Protein AF-A0AAV0BD67-F1 (afdb_monomer_lite)

Organism: Phakopsora pachyrhizi (NCBI:txid170000)

Foldseek 3Di:
DVVVVVVVVVVVVVCCVPPVLVVLVVVCVVVVHDSVCSCVPVVVCVVCVVLVVVLVVCVVVVNNVVSVVVVLVVQVCCLPPPDPPCNVLSVVLSVVLVVLVVVQCVVVVNDDDPVSVVVSVVSVVVSCVVVVVVVVVVVVVVVVVVLVVVLVVVCVVCVPDDPVVSVVVSVVVVVVVVVVVPPDDDDDPPPPPPPD

Secondary structure (DSSP, 8-state):
-HHHHHHHHHHHHHHIIIIIHHHHHHHHHHHT--HHHHIIIIIHHHHHHHHHHHHHHHHHTT-HHHHHHHHHHHHHHHHHHT-SSSHHHHHHHHHHHHHHHHHHHHHTTT---HHHHHHHHHHHHHHHHHHHHHHHHHHHHHHHHHHHHHHHHHHHH-TTS-HHHHHHHHHHHHHHHHHHGGGS-SSSTTSSTT--

InterPro domains:
  IPR004837 Sodium/calcium exchanger membrane region [PF01699] (3-131)
  IPR044880 NCX, central ion-binding domain superfamily [G3DSA:1.20.1420.30] (1-136)
  IPR051359 Calcium:cation antiporter [PTHR12266] (2-144)

Structure (mmCIF, N/CA/C/O backbone):
data_AF-A0AAV0BD67-F1
#
_entry.id   AF-A0AAV0BD67-F1
#
loop_
_atom_site.group_PDB
_atom_site.id
_atom_site.type_symbol
_atom_site.label_atom_id
_atom_site.label_alt_id
_atom_site.label_comp_id
_atom_site.label_asym_id
_atom_site.label_entity_id
_atom_site.label_seq_id
_atom_site.pdbx_PDB_ins_code
_atom_site.Cartn_x
_atom_site.Cartn_y
_atom_site.Cartn_z
_atom_site.occupancy
_atom_site.B_iso_or_equiv
_atom_site.auth_seq_id
_atom_site.auth_comp_id
_atom_site.auth_asym_id
_atom_site.auth_atom_id
_atom_site.pdbx_PDB_model_num
ATOM 1 N N . MET A 1 1 ? -21.716 -1.299 -22.475 1.00 84.56 1 MET A N 1
ATOM 2 C CA . MET A 1 1 ? -20.419 -1.407 -21.769 1.00 84.56 1 MET A CA 1
ATOM 3 C C . MET A 1 1 ? -20.571 -1.330 -20.254 1.00 84.56 1 MET A C 1
ATOM 5 O O . MET A 1 1 ? -20.198 -2.286 -19.596 1.00 84.56 1 MET A O 1
ATOM 9 N N . VAL A 1 2 ? -21.194 -0.287 -19.690 1.00 93.56 2 VAL A N 1
ATOM 10 C CA . VAL A 1 2 ? -21.359 -0.159 -18.222 1.00 93.56 2 VAL A CA 1
ATOM 11 C C . VAL A 1 2 ? -22.172 -1.303 -17.595 1.00 93.56 2 VAL A C 1
ATOM 13 O O . VAL A 1 2 ? -21.744 -1.871 -16.599 1.00 93.56 2 VAL A O 1
ATOM 16 N N . VAL A 1 3 ? -23.288 -1.712 -18.212 1.00 94.69 3 VAL A N 1
ATOM 17 C CA . VAL A 1 3 ? -24.112 -2.841 -17.723 1.00 94.69 3 VAL A CA 1
ATOM 18 C C . VAL A 1 3 ? -23.317 -4.152 -17.675 1.00 94.69 3 VAL A C 1
ATOM 20 O O . VAL A 1 3 ? -23.436 -4.920 -16.728 1.00 94.69 3 VAL A O 1
ATOM 23 N N . TRP A 1 4 ? -22.459 -4.381 -18.671 1.00 95.56 4 TRP A N 1
ATOM 24 C CA . TRP A 1 4 ? -21.601 -5.564 -18.732 1.00 95.56 4 TRP A CA 1
ATOM 25 C C . TRP A 1 4 ? -20.529 -5.554 -17.635 1.00 95.56 4 TRP A C 1
ATOM 27 O O . TRP A 1 4 ? -20.304 -6.569 -16.984 1.00 95.56 4 TRP A O 1
ATOM 37 N N . LEU A 1 5 ? -19.917 -4.393 -17.376 1.00 94.50 5 LEU A N 1
ATOM 38 C CA . LEU A 1 5 ? -18.968 -4.218 -16.273 1.00 94.50 5 LEU A CA 1
ATOM 39 C C . LEU A 1 5 ? -19.627 -4.453 -14.910 1.00 94.50 5 LEU A C 1
ATOM 41 O O . LEU A 1 5 ? -19.051 -5.146 -14.078 1.00 94.50 5 LEU A O 1
ATOM 45 N N . MET A 1 6 ? -20.838 -3.928 -14.693 1.00 95.62 6 MET A N 1
ATOM 46 C CA . MET A 1 6 ? -21.589 -4.170 -13.455 1.00 95.62 6 MET A CA 1
ATOM 47 C C . MET A 1 6 ? -21.919 -5.654 -13.278 1.00 95.62 6 MET A C 1
ATOM 49 O O . MET A 1 6 ? -21.729 -6.184 -12.190 1.00 95.62 6 MET A O 1
ATOM 53 N N . PHE A 1 7 ? -22.342 -6.337 -14.347 1.00 95.75 7 PHE A N 1
ATOM 54 C CA . PHE A 1 7 ? -22.600 -7.777 -14.311 1.00 95.75 7 PHE A CA 1
ATOM 55 C C . PHE A 1 7 ? -21.346 -8.577 -13.930 1.00 95.75 7 PHE A C 1
ATOM 57 O O . PHE A 1 7 ? -21.400 -9.392 -13.010 1.00 95.75 7 PHE A O 1
ATOM 64 N N . LEU A 1 8 ? -20.208 -8.311 -14.582 1.00 95.00 8 LEU A N 1
ATOM 65 C CA . LEU A 1 8 ? -18.941 -8.980 -14.270 1.00 95.00 8 LEU A CA 1
ATOM 66 C C . LEU A 1 8 ? -18.479 -8.702 -12.838 1.00 95.00 8 LEU A C 1
ATOM 68 O O . LEU A 1 8 ? -18.046 -9.621 -12.148 1.00 95.00 8 LEU A O 1
ATOM 72 N N . PHE A 1 9 ? -18.601 -7.457 -12.376 1.00 93.88 9 PHE A N 1
ATOM 73 C CA . PHE A 1 9 ? -18.236 -7.079 -11.014 1.00 93.88 9 PHE A CA 1
ATOM 74 C C . PHE A 1 9 ? -19.130 -7.761 -9.968 1.00 93.88 9 PHE A C 1
ATOM 76 O O . PHE A 1 9 ? -18.630 -8.292 -8.980 1.00 93.88 9 PHE A O 1
ATOM 83 N N . SER A 1 10 ? -20.445 -7.825 -10.188 1.00 94.56 10 SER A N 1
ATOM 84 C CA . SER A 1 10 ? -21.345 -8.571 -9.302 1.00 94.56 10 SER A CA 1
ATOM 85 C C . SER A 1 10 ? -21.024 -10.063 -9.296 1.00 94.56 10 SER A C 1
ATOM 87 O O . SER A 1 10 ? -20.983 -10.667 -8.228 1.00 94.56 10 SER A O 1
ATOM 89 N N . PHE A 1 11 ? -20.743 -10.652 -10.459 1.00 95.75 11 PHE A N 1
ATOM 90 C CA . PHE A 1 11 ? -20.397 -12.067 -10.555 1.00 95.75 11 PHE A CA 1
ATOM 91 C C . PHE A 1 11 ? -19.087 -12.388 -9.824 1.00 95.75 11 PHE A C 1
ATOM 93 O O . PHE A 1 11 ? -19.050 -13.330 -9.034 1.00 95.75 11 PHE A O 1
ATOM 100 N N . ILE A 1 12 ? -18.039 -11.573 -10.007 1.00 93.69 12 ILE A N 1
ATOM 101 C CA . ILE A 1 12 ? -16.769 -11.743 -9.282 1.00 93.69 12 ILE A CA 1
ATOM 102 C C . ILE A 1 12 ? -16.977 -11.601 -7.771 1.00 93.69 12 ILE A C 1
ATOM 104 O O . ILE A 1 12 ? -16.400 -12.366 -7.003 1.00 93.69 12 ILE A O 1
ATOM 108 N N . GLY A 1 13 ? -17.835 -10.667 -7.345 1.00 91.94 13 GLY A N 1
ATOM 109 C CA . GLY A 1 13 ? -18.166 -10.452 -5.938 1.00 91.94 13 GLY A CA 1
ATOM 110 C C . GLY A 1 13 ? -18.883 -11.648 -5.314 1.00 91.94 13 GLY A C 1
ATOM 111 O O . GLY A 1 13 ? -18.522 -12.066 -4.216 1.00 91.94 13 GLY A O 1
ATOM 112 N N . ILE A 1 14 ? -19.844 -12.239 -6.029 1.00 94.56 14 ILE A N 1
ATOM 113 C CA . ILE A 1 14 ? -20.554 -13.450 -5.590 1.00 94.56 14 ILE A CA 1
ATOM 114 C C . ILE A 1 14 ? -19.577 -14.624 -5.487 1.00 94.56 14 ILE A C 1
ATOM 116 O O . ILE A 1 14 ? -19.501 -15.273 -4.448 1.00 94.56 14 ILE A O 1
ATOM 120 N N . VAL A 1 15 ? -18.758 -14.853 -6.518 1.00 94.12 15 VAL A N 1
ATOM 121 C CA . VAL A 1 15 ? -17.759 -15.935 -6.507 1.00 94.12 15 VAL A CA 1
ATOM 122 C C . VAL A 1 15 ? -16.742 -15.743 -5.376 1.00 94.12 15 VAL A C 1
ATOM 124 O O . VAL A 1 15 ? -16.398 -16.703 -4.685 1.00 94.12 15 VAL A O 1
ATOM 127 N N . ALA A 1 16 ? -16.279 -14.515 -5.135 1.00 90.50 16 ALA A N 1
ATOM 128 C CA . ALA A 1 16 ? -15.384 -14.217 -4.022 1.00 90.50 16 ALA A CA 1
ATOM 129 C C . ALA A 1 16 ? -16.057 -14.473 -2.660 1.00 90.50 16 ALA A C 1
ATOM 131 O O . ALA A 1 16 ? -15.464 -15.102 -1.783 1.00 90.50 16 ALA A O 1
ATOM 132 N N . SER A 1 17 ? -17.307 -14.048 -2.483 1.00 90.75 17 SER A N 1
ATOM 133 C CA . SER A 1 17 ? -18.059 -14.292 -1.248 1.00 90.75 17 SER A CA 1
ATOM 134 C C . SER A 1 17 ? -18.245 -15.785 -0.973 1.00 90.75 17 SER A C 1
ATOM 136 O O . SER A 1 17 ? -17.981 -16.238 0.140 1.00 90.75 17 SER A O 1
ATOM 138 N N . ASP A 1 18 ? -18.647 -16.554 -1.982 1.00 93.25 18 ASP A N 1
ATOM 139 C CA . ASP A 1 18 ? -19.099 -17.934 -1.785 1.00 93.25 18 ASP A CA 1
ATOM 140 C C . ASP A 1 18 ? -17.954 -18.950 -1.814 1.00 93.25 18 ASP A C 1
ATOM 142 O O . ASP A 1 18 ? -18.019 -19.981 -1.145 1.00 93.25 18 ASP A O 1
ATOM 146 N N . PHE A 1 19 ? -16.875 -18.662 -2.547 1.00 90.38 19 PHE A N 1
ATOM 147 C CA . PHE A 1 19 ? -15.739 -19.576 -2.678 1.00 90.38 19 PHE A CA 1
ATOM 148 C C . PHE A 1 19 ? -14.470 -19.046 -2.018 1.00 90.38 19 PHE A C 1
ATOM 150 O O . PHE A 1 19 ? -13.760 -19.813 -1.372 1.00 90.38 19 PHE A O 1
ATOM 157 N N . PHE A 1 20 ? -14.144 -17.759 -2.141 1.00 87.94 20 PHE A N 1
ATOM 158 C CA . PHE A 1 20 ? -12.872 -17.247 -1.622 1.00 87.94 20 PHE A CA 1
ATOM 159 C C . PHE A 1 20 ? -12.902 -17.086 -0.093 1.00 87.94 20 PHE A C 1
ATOM 161 O O . PHE A 1 20 ? -12.041 -17.634 0.600 1.00 87.94 20 PHE A O 1
ATOM 168 N N . CYS A 1 21 ? -13.926 -16.431 0.461 1.00 87.19 21 CYS A N 1
ATOM 169 C CA . CYS A 1 21 ? -14.027 -16.176 1.904 1.00 87.19 21 CYS A CA 1
ATOM 170 C C . CYS A 1 21 ? -14.085 -17.454 2.777 1.00 87.19 21 CYS A C 1
ATOM 172 O O . CYS A 1 21 ? -13.343 -17.525 3.765 1.00 87.19 21 CYS A O 1
ATOM 174 N N . PRO A 1 22 ? -14.879 -18.499 2.451 1.00 89.31 22 PRO A N 1
ATOM 175 C CA . PRO A 1 22 ? -14.919 -19.724 3.256 1.00 89.31 22 PRO A CA 1
ATOM 176 C C . PRO A 1 22 ? -13.605 -20.507 3.202 1.00 89.31 22 PRO A C 1
ATOM 178 O O . PRO A 1 22 ? -13.158 -21.045 4.217 1.00 89.31 22 PRO A O 1
ATOM 181 N N . ASN A 1 23 ? -12.939 -20.520 2.043 1.00 89.56 23 ASN A N 1
ATOM 182 C CA . ASN A 1 23 ? -11.628 -21.148 1.896 1.00 89.56 23 ASN A CA 1
ATOM 183 C C . ASN A 1 23 ? -10.562 -20.439 2.739 1.00 89.56 23 ASN A C 1
ATOM 185 O O . ASN A 1 23 ? -9.773 -21.109 3.410 1.00 89.56 23 ASN A O 1
ATOM 189 N N . LEU A 1 24 ? -10.587 -19.103 2.796 1.00 88.81 24 LEU A N 1
ATOM 190 C CA . LEU A 1 24 ? -9.728 -18.338 3.701 1.00 88.81 24 LEU A CA 1
ATOM 191 C C . LEU A 1 24 ? -10.006 -18.652 5.174 1.00 88.81 24 LEU A C 1
ATOM 193 O O . LEU A 1 24 ? -9.064 -18.840 5.944 1.00 88.81 24 LEU A O 1
ATOM 197 N N . SER A 1 25 ? -11.276 -18.770 5.576 1.00 86.69 25 SER A N 1
ATOM 198 C CA . SER A 1 25 ? -11.632 -19.150 6.951 1.00 86.69 25 SER A CA 1
ATOM 199 C C . SER A 1 25 ? -11.124 -20.550 7.311 1.00 86.69 25 SER A C 1
ATOM 201 O O . SER A 1 25 ? -10.627 -20.755 8.417 1.00 86.69 25 SER A O 1
ATOM 203 N N . ASN A 1 26 ? -11.210 -21.511 6.389 1.00 88.50 26 ASN A N 1
ATOM 204 C CA . ASN A 1 26 ? -10.700 -22.866 6.604 1.00 88.50 26 ASN A CA 1
ATOM 205 C C . ASN A 1 26 ? -9.172 -22.894 6.721 1.00 88.50 26 ASN A C 1
ATOM 207 O O . ASN A 1 26 ? -8.633 -23.588 7.586 1.00 88.50 26 ASN A O 1
ATOM 211 N N . LEU A 1 27 ? -8.470 -22.120 5.889 1.00 86.75 27 LEU A N 1
ATOM 212 C CA . LEU A 1 27 ? -7.017 -21.975 5.967 1.00 86.75 27 LEU A CA 1
ATOM 213 C C . LEU A 1 27 ? -6.592 -21.315 7.285 1.00 86.75 27 LEU A C 1
ATOM 215 O O . LEU A 1 27 ? -5.665 -21.782 7.941 1.00 86.75 27 LEU A O 1
ATOM 219 N N . SER A 1 28 ? -7.322 -20.287 7.715 1.00 87.38 28 SER A N 1
ATOM 220 C CA . SER A 1 28 ? -7.105 -19.616 8.997 1.00 87.38 28 SER A CA 1
ATOM 221 C C . SER A 1 28 ? -7.236 -20.555 10.186 1.00 87.38 28 SER A C 1
ATOM 223 O O . SER A 1 28 ? -6.385 -20.538 11.070 1.00 87.38 28 SER A O 1
ATOM 225 N N . ASN A 1 29 ? -8.265 -21.408 10.188 1.00 86.44 29 ASN A N 1
ATOM 226 C CA . ASN A 1 29 ? -8.479 -22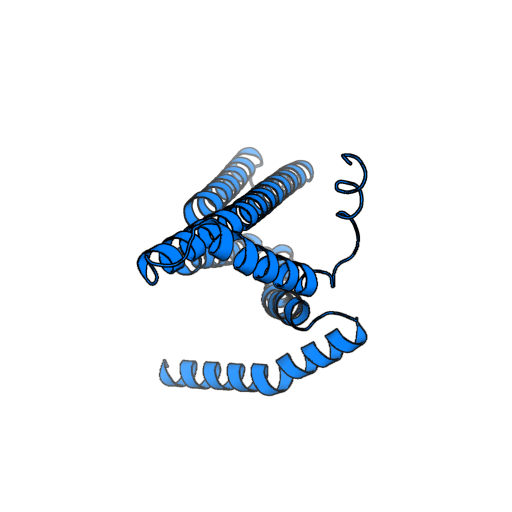.392 11.248 1.00 86.44 29 ASN A CA 1
ATOM 227 C C . ASN A 1 29 ? -7.314 -23.389 11.338 1.00 86.44 29 ASN A C 1
ATOM 229 O O . ASN A 1 29 ? -6.917 -23.766 12.436 1.00 86.44 29 ASN A O 1
ATOM 233 N N . ARG A 1 30 ? -6.726 -23.781 10.198 1.00 88.44 30 ARG A N 1
ATOM 234 C CA . ARG A 1 30 ? -5.530 -24.645 10.168 1.00 88.44 30 ARG A CA 1
ATOM 235 C C . ARG A 1 30 ? -4.271 -23.939 10.668 1.00 88.44 30 ARG A C 1
ATOM 237 O O . ARG A 1 30 ? -3.404 -24.590 11.236 1.00 88.44 30 ARG A O 1
ATOM 244 N N . LEU A 1 31 ? -4.176 -22.631 10.450 1.00 85.44 31 LEU A N 1
ATOM 245 C CA . LEU A 1 31 ? -3.054 -21.797 10.888 1.00 85.44 31 LEU A CA 1
ATOM 246 C C . LEU A 1 31 ? -3.237 -21.222 12.304 1.00 85.44 31 LEU A C 1
ATOM 248 O O . LEU A 1 31 ? -2.352 -20.524 12.788 1.00 85.44 31 LEU A O 1
ATOM 252 N N . GLY A 1 32 ? -4.366 -21.491 12.969 1.00 85.12 32 GLY A N 1
ATOM 253 C CA . GLY A 1 32 ? -4.669 -20.973 14.308 1.00 85.12 32 GLY A CA 1
ATOM 254 C C . GLY A 1 32 ? -4.942 -19.464 14.361 1.00 85.12 32 GLY A C 1
ATOM 255 O O . GLY A 1 32 ? -4.835 -18.858 15.424 1.00 85.12 32 GLY A O 1
ATOM 256 N N . LEU A 1 33 ? -5.274 -18.835 13.231 1.00 84.62 33 LEU A N 1
ATOM 257 C CA . LEU A 1 33 ? -5.519 -17.395 13.143 1.00 84.62 33 LEU A CA 1
ATOM 258 C C . LEU A 1 33 ? -6.998 -17.064 13.417 1.00 84.62 33 LEU A C 1
ATOM 260 O O . LEU A 1 33 ? -7.901 -17.759 12.946 1.00 84.62 33 LEU A O 1
ATOM 264 N N . ASN A 1 34 ? -7.249 -15.968 14.142 1.00 82.06 34 ASN A N 1
ATOM 265 C CA . ASN A 1 34 ? -8.603 -15.454 14.384 1.00 82.06 34 ASN A CA 1
ATOM 266 C C . ASN A 1 34 ? -9.210 -14.859 13.093 1.00 82.06 34 ASN A C 1
ATOM 268 O O . ASN A 1 34 ? -8.491 -14.270 12.287 1.00 82.06 34 ASN A O 1
ATOM 272 N N . LYS A 1 35 ? -10.539 -14.927 12.933 1.00 76.81 35 LYS A N 1
ATOM 273 C CA . LYS A 1 35 ? -11.293 -14.478 11.743 1.00 76.81 35 LYS A CA 1
ATOM 274 C C . LYS A 1 35 ? -10.982 -13.037 11.319 1.00 76.81 35 LYS A C 1
ATOM 276 O O . LYS A 1 35 ? -10.905 -12.746 10.128 1.00 76.81 35 LYS A O 1
ATOM 281 N N . ASN A 1 36 ? -10.759 -12.144 12.285 1.00 78.19 36 ASN A N 1
ATOM 282 C CA . ASN A 1 36 ? -10.392 -10.754 12.000 1.00 78.19 36 ASN A CA 1
ATOM 283 C C . ASN A 1 36 ? -9.018 -10.651 11.321 1.00 78.19 36 ASN A C 1
ATOM 285 O O . ASN A 1 36 ? -8.854 -9.886 10.376 1.00 78.19 36 ASN A O 1
ATOM 289 N N . LEU A 1 37 ? -8.045 -11.457 11.756 1.00 76.94 37 LEU A N 1
ATOM 290 C CA . LEU A 1 37 ? -6.719 -11.513 11.138 1.00 76.94 37 LEU A CA 1
ATOM 291 C C . LEU A 1 37 ? -6.788 -12.162 9.752 1.00 76.94 37 LEU A C 1
ATOM 293 O O . LEU A 1 37 ? -6.111 -11.708 8.837 1.00 76.94 37 LEU A O 1
ATOM 297 N N . THR A 1 38 ? -7.654 -13.162 9.562 1.00 82.75 38 THR A N 1
ATOM 298 C CA . THR A 1 38 ? -7.893 -13.788 8.253 1.00 82.75 38 THR A CA 1
ATOM 299 C C . THR A 1 38 ? -8.296 -12.764 7.203 1.00 82.75 38 THR A C 1
ATOM 301 O O . THR A 1 38 ? -7.705 -12.717 6.125 1.00 82.75 38 THR A O 1
ATOM 304 N N . GLY A 1 39 ? -9.305 -11.947 7.527 1.00 80.81 39 GLY A N 1
ATOM 305 C CA . GLY A 1 39 ? -9.829 -10.932 6.624 1.00 80.81 39 GLY A CA 1
ATOM 306 C C . GLY A 1 39 ? -8.781 -9.870 6.328 1.00 80.81 39 GLY A C 1
ATOM 307 O O . GLY A 1 39 ? -8.557 -9.545 5.175 1.00 80.81 39 GLY A O 1
ATOM 308 N N . VAL A 1 40 ? -8.073 -9.373 7.340 1.00 81.69 40 VAL A N 1
ATOM 309 C CA . VAL A 1 40 ? -7.078 -8.313 7.125 1.00 81.69 40 VAL A CA 1
ATOM 310 C C . VAL A 1 40 ? -5.860 -8.822 6.344 1.00 81.69 40 VAL A C 1
ATOM 312 O O . VAL A 1 40 ? -5.388 -8.144 5.435 1.00 81.69 40 VAL A O 1
ATOM 315 N N . THR A 1 41 ? -5.360 -10.019 6.650 1.00 86.19 41 THR A N 1
ATOM 316 C CA . THR A 1 41 ? -4.122 -10.536 6.053 1.00 86.19 41 THR A CA 1
ATOM 317 C C . THR A 1 41 ? -4.358 -11.233 4.723 1.00 86.19 41 THR A C 1
ATOM 319 O O . THR A 1 41 ? -3.719 -10.874 3.740 1.00 86.19 41 THR A O 1
ATOM 322 N N . PHE A 1 42 ? -5.253 -12.222 4.648 1.00 87.44 42 PHE A N 1
ATOM 323 C CA . PHE A 1 42 ? -5.385 -13.023 3.430 1.00 87.44 42 PHE A CA 1
ATOM 324 C C . PHE A 1 42 ? -6.195 -12.339 2.333 1.00 87.44 42 PHE A C 1
ATOM 326 O O . PHE A 1 42 ? -5.870 -12.522 1.163 1.00 87.44 42 PHE A O 1
ATOM 333 N N . LEU A 1 43 ? -7.211 -11.540 2.676 1.00 86.88 43 LEU A N 1
ATOM 334 C CA . LEU A 1 43 ? -7.915 -10.733 1.673 1.00 86.88 43 LEU A CA 1
ATOM 335 C C . LEU A 1 43 ? -6.977 -9.657 1.117 1.00 86.88 43 L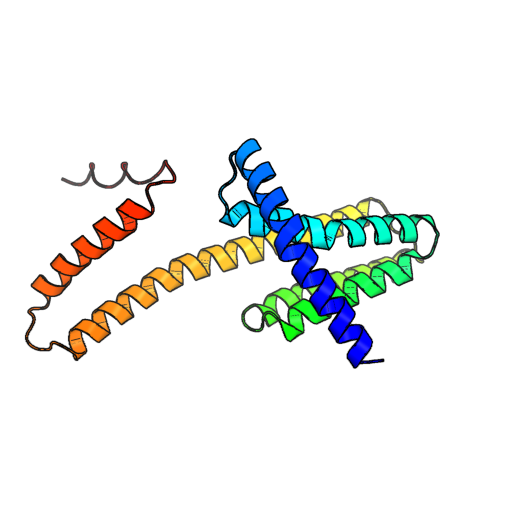EU A C 1
ATOM 337 O O . LEU A 1 43 ? -6.898 -9.478 -0.095 1.00 86.88 43 LEU A O 1
ATOM 341 N N . GLY A 1 44 ? -6.220 -8.995 2.001 1.00 86.38 44 GLY A N 1
ATOM 342 C CA . GLY A 1 44 ? -5.203 -8.019 1.610 1.00 86.38 44 GLY A CA 1
ATOM 343 C C . GLY A 1 44 ? -4.111 -8.641 0.738 1.00 86.38 44 GLY A C 1
ATOM 344 O O . GLY A 1 44 ? -3.777 -8.102 -0.314 1.00 86.38 44 GLY A O 1
ATOM 345 N N . PHE A 1 45 ? -3.608 -9.816 1.124 1.00 87.19 45 PHE A N 1
ATOM 346 C CA . PHE A 1 45 ? -2.622 -10.564 0.347 1.00 87.19 45 PHE A CA 1
ATOM 347 C C . PHE A 1 45 ? -3.177 -11.026 -1.003 1.00 87.19 45 PHE A C 1
ATOM 349 O O . PHE A 1 45 ? -2.507 -10.867 -2.015 1.00 87.19 45 PHE A O 1
ATOM 356 N N . GLY A 1 46 ? -4.402 -11.558 -1.042 1.00 87.75 46 GLY A N 1
ATOM 357 C CA . GLY A 1 46 ? -5.047 -12.000 -2.280 1.00 87.75 46 GLY A CA 1
ATOM 358 C C . GLY A 1 46 ? -5.248 -10.865 -3.282 1.00 87.75 46 GLY A C 1
ATOM 359 O O . GLY A 1 46 ? -5.104 -11.088 -4.480 1.00 87.75 46 GLY A O 1
ATOM 360 N N . ASN A 1 47 ? -5.514 -9.652 -2.791 1.00 87.38 47 ASN A N 1
ATOM 361 C CA . ASN A 1 47 ? -5.620 -8.463 -3.629 1.00 87.38 47 ASN A CA 1
ATOM 362 C C . ASN A 1 47 ? -4.246 -7.989 -4.138 1.00 87.38 47 ASN A C 1
ATOM 364 O O . ASN A 1 47 ? -4.096 -7.732 -5.323 1.00 87.38 47 ASN A O 1
ATOM 368 N N . GLY A 1 48 ? -3.231 -7.912 -3.268 1.00 86.88 48 GLY A N 1
ATOM 369 C CA . GLY A 1 48 ? -1.924 -7.339 -3.627 1.00 86.88 48 GLY A CA 1
ATOM 370 C C . GLY A 1 48 ? -0.930 -8.298 -4.296 1.00 86.88 48 GLY A C 1
ATOM 371 O O . GLY A 1 48 ? -0.005 -7.855 -4.973 1.00 86.88 48 GLY A O 1
ATOM 372 N N . ALA A 1 49 ? -1.078 -9.614 -4.120 1.00 90.25 49 ALA A N 1
ATOM 373 C CA . ALA A 1 49 ? -0.182 -10.610 -4.711 1.00 90.25 49 ALA A CA 1
ATOM 374 C C . ALA A 1 49 ? -0.099 -10.546 -6.252 1.00 90.25 49 ALA A C 1
ATOM 376 O O . ALA A 1 49 ? 1.025 -10.515 -6.766 1.00 90.25 49 ALA A O 1
ATOM 377 N N . PRO A 1 50 ? -1.216 -10.518 -7.011 1.00 89.62 50 PRO A N 1
ATOM 378 C CA . PRO A 1 50 ? -1.146 -10.408 -8.468 1.00 89.62 50 PRO A CA 1
ATOM 379 C C . PRO A 1 50 ? -0.488 -9.101 -8.928 1.00 89.62 50 PRO A C 1
ATOM 381 O O . PRO A 1 50 ? 0.292 -9.137 -9.877 1.00 89.62 50 PRO A O 1
ATOM 384 N N . ASP A 1 51 ? -0.706 -7.987 -8.226 1.00 88.62 51 ASP A N 1
ATOM 385 C CA . ASP A 1 51 ? -0.115 -6.685 -8.567 1.00 88.62 51 ASP A CA 1
ATOM 386 C C . ASP A 1 51 ? 1.412 -6.699 -8.424 1.00 88.62 51 ASP A C 1
ATOM 388 O O . ASP A 1 51 ? 2.143 -6.237 -9.306 1.00 88.62 51 ASP A O 1
ATOM 392 N N . VAL A 1 52 ? 1.922 -7.293 -7.339 1.00 88.88 52 VAL A N 1
ATOM 393 C CA . VAL A 1 52 ? 3.369 -7.438 -7.110 1.00 88.88 52 VAL A CA 1
ATOM 394 C C . VAL A 1 52 ? 3.997 -8.357 -8.156 1.00 88.88 52 VAL A C 1
ATOM 396 O O . VAL A 1 52 ? 5.064 -8.046 -8.688 1.00 88.88 52 VAL A O 1
ATOM 399 N N . LEU A 1 53 ? 3.338 -9.471 -8.488 1.00 92.00 53 LEU A N 1
ATOM 400 C CA . LEU A 1 53 ? 3.818 -10.395 -9.517 1.00 92.00 53 LEU A CA 1
ATOM 401 C C . LEU A 1 53 ? 3.816 -9.744 -10.906 1.00 92.00 53 LEU A C 1
ATOM 403 O O . LEU A 1 53 ? 4.807 -9.858 -11.627 1.00 92.00 53 LEU A O 1
ATOM 407 N N . SER A 1 54 ? 2.749 -9.025 -11.256 1.00 90.69 54 SER A N 1
ATOM 408 C CA . SER A 1 54 ? 2.645 -8.259 -12.503 1.00 90.69 54 SER A CA 1
ATOM 409 C C . SER A 1 54 ? 3.764 -7.221 -12.601 1.00 90.69 54 SER A C 1
ATOM 411 O O . SER A 1 54 ? 4.508 -7.188 -13.584 1.00 90.69 54 SER A O 1
ATOM 413 N N . THR A 1 55 ? 3.978 -6.457 -11.526 1.00 89.69 55 THR A N 1
ATOM 414 C CA . THR A 1 55 ? 5.049 -5.457 -11.434 1.00 89.69 55 THR A CA 1
ATOM 415 C C . THR A 1 55 ? 6.428 -6.095 -11.595 1.00 89.69 55 THR A C 1
ATOM 417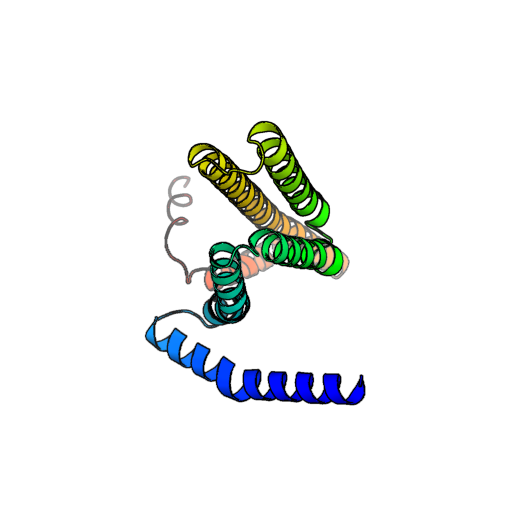 O O . THR A 1 55 ? 7.262 -5.587 -12.342 1.00 89.69 55 THR A O 1
ATOM 420 N N . PHE A 1 56 ? 6.680 -7.237 -10.950 1.00 90.25 56 PHE A N 1
ATOM 421 C CA . PHE A 1 56 ? 7.950 -7.956 -11.072 1.00 90.25 56 PHE A CA 1
ATOM 422 C C . PHE A 1 56 ? 8.215 -8.430 -12.508 1.00 90.25 56 PHE A C 1
ATOM 424 O O . PHE A 1 56 ? 9.324 -8.272 -13.028 1.00 90.25 56 PHE A O 1
ATOM 431 N N . VAL A 1 57 ? 7.193 -8.972 -13.174 1.00 92.38 57 VAL A N 1
ATOM 432 C CA . VAL A 1 57 ? 7.286 -9.387 -14.580 1.00 92.38 57 VAL A CA 1
ATOM 433 C C . VAL A 1 57 ? 7.531 -8.178 -15.488 1.00 92.38 57 VAL A C 1
ATOM 435 O O . VAL A 1 57 ? 8.423 -8.230 -16.334 1.00 92.38 57 VAL A O 1
ATOM 438 N N . ALA A 1 58 ? 6.819 -7.069 -15.287 1.00 90.50 58 ALA A N 1
ATOM 439 C CA . ALA A 1 58 ? 6.996 -5.837 -16.058 1.00 90.50 58 ALA A CA 1
ATOM 440 C C . ALA A 1 58 ? 8.403 -5.233 -15.892 1.00 90.50 58 ALA A C 1
ATOM 442 O O . ALA A 1 58 ? 9.038 -4.838 -16.873 1.00 90.50 58 ALA A O 1
ATOM 443 N N . MET A 1 59 ? 8.939 -5.242 -14.667 1.00 86.44 59 MET A N 1
ATOM 444 C CA . MET A 1 59 ? 10.313 -4.819 -14.374 1.00 86.44 59 MET A CA 1
ATOM 445 C C . MET A 1 59 ? 11.342 -5.655 -15.141 1.00 86.44 59 MET A C 1
ATOM 447 O O . MET A 1 59 ? 12.306 -5.108 -15.677 1.00 86.44 59 MET A O 1
ATOM 451 N N . ARG A 1 60 ? 11.126 -6.972 -15.255 1.00 87.75 60 ARG A N 1
ATOM 452 C CA . ARG A 1 60 ? 12.018 -7.870 -16.005 1.00 87.75 60 ARG A CA 1
ATOM 453 C C . ARG A 1 60 ? 11.880 -7.728 -17.524 1.00 87.75 60 ARG A C 1
ATOM 455 O O . ARG A 1 60 ? 12.865 -7.900 -18.235 1.00 87.75 60 ARG A O 1
ATOM 462 N N . SER A 1 61 ? 10.691 -7.392 -18.012 1.00 89.50 61 SER A N 1
ATOM 463 C CA . SER A 1 61 ? 10.394 -7.216 -19.441 1.00 89.50 61 SER A CA 1
ATOM 464 C C . SER A 1 61 ? 10.709 -5.812 -19.977 1.00 89.50 61 SER A C 1
ATOM 466 O O . SER A 1 61 ? 10.323 -5.487 -21.097 1.00 89.50 61 SER A O 1
ATOM 468 N N . GLY A 1 62 ? 11.388 -4.958 -19.202 1.00 83.50 62 GLY A N 1
ATOM 469 C CA . GLY A 1 62 ? 11.774 -3.607 -19.632 1.00 83.50 62 GLY A CA 1
ATOM 470 C C . GLY A 1 62 ? 10.633 -2.582 -19.635 1.00 83.50 62 GLY A C 1
ATOM 471 O O . GLY A 1 62 ? 10.822 -1.465 -20.106 1.00 83.50 62 GLY A O 1
ATOM 472 N N . THR A 1 63 ? 9.467 -2.924 -19.078 1.00 86.75 63 THR A N 1
ATOM 473 C CA . THR A 1 63 ? 8.292 -2.041 -18.932 1.00 86.75 63 THR A CA 1
ATOM 474 C C . THR A 1 63 ? 8.097 -1.570 -17.487 1.00 86.75 63 THR A C 1
ATOM 476 O O . THR A 1 63 ? 7.008 -1.161 -17.090 1.00 86.75 63 THR A O 1
ATOM 479 N N . GLY A 1 64 ? 9.173 -1.568 -16.693 1.00 82.94 64 GLY A N 1
ATOM 480 C CA . GLY A 1 64 ? 9.150 -1.188 -15.278 1.00 82.94 64 GLY A CA 1
ATOM 481 C C . GLY A 1 64 ? 8.581 0.207 -15.011 1.00 82.94 64 GLY A C 1
ATOM 482 O O . GLY A 1 64 ? 7.830 0.385 -14.059 1.00 82.94 64 GLY A O 1
ATOM 483 N N . SER A 1 65 ? 8.846 1.183 -15.887 1.00 82.69 65 SER A N 1
ATOM 484 C CA . SER A 1 65 ? 8.299 2.541 -15.750 1.00 82.69 65 SER A CA 1
ATOM 485 C C . SER A 1 65 ? 6.768 2.575 -15.783 1.00 82.69 65 SER A C 1
ATOM 487 O O . SER A 1 65 ? 6.162 3.375 -15.073 1.00 82.69 65 SER A O 1
ATOM 489 N N . LEU A 1 66 ? 6.137 1.698 -16.575 1.00 86.19 66 LEU A N 1
ATOM 490 C CA . LEU A 1 66 ? 4.678 1.597 -16.649 1.00 86.19 66 LEU A CA 1
ATOM 491 C C . LEU A 1 66 ? 4.107 0.993 -15.361 1.00 86.19 66 LEU A C 1
ATOM 493 O O . LEU A 1 66 ? 3.159 1.537 -14.803 1.00 86.19 66 LEU A O 1
ATOM 497 N N . ALA A 1 67 ? 4.733 -0.070 -14.852 1.00 87.12 67 ALA A N 1
ATOM 498 C CA . ALA A 1 67 ? 4.314 -0.714 -13.610 1.00 87.12 67 ALA A CA 1
ATOM 499 C C . ALA A 1 67 ? 4.480 0.202 -12.383 1.00 87.12 67 ALA A C 1
ATOM 501 O O . ALA A 1 67 ? 3.617 0.247 -11.510 1.00 87.12 67 ALA A O 1
ATOM 502 N N . ILE A 1 68 ? 5.553 1.000 -12.339 1.00 85.12 68 ILE A N 1
ATOM 503 C CA . ILE A 1 68 ? 5.737 2.026 -11.302 1.00 85.12 68 ILE A CA 1
ATOM 504 C C . ILE A 1 68 ? 4.624 3.082 -11.387 1.00 85.12 68 ILE A C 1
ATOM 506 O O . ILE A 1 68 ? 4.091 3.494 -10.358 1.00 85.12 68 ILE A O 1
ATOM 510 N N . GLY A 1 69 ? 4.244 3.502 -12.599 1.00 87.00 69 GLY A N 1
ATOM 511 C CA . GLY A 1 69 ? 3.148 4.450 -12.815 1.00 87.00 69 GLY A CA 1
ATOM 512 C C . GLY A 1 69 ? 1.794 3.928 -12.326 1.00 87.00 69 GLY A C 1
ATOM 513 O O . GLY A 1 69 ? 1.059 4.663 -11.666 1.00 87.00 69 GLY A O 1
ATOM 514 N N . GLU A 1 70 ? 1.492 2.655 -12.588 1.00 89.38 70 GLU A N 1
ATOM 515 C CA . GLU A 1 70 ? 0.289 1.979 -12.088 1.00 89.38 70 GLU A CA 1
ATOM 516 C C . GLU A 1 70 ? 0.256 1.945 -10.553 1.00 89.38 70 GLU A C 1
ATOM 518 O O . GLU A 1 70 ? -0.731 2.366 -9.946 1.00 89.38 70 GLU A O 1
ATOM 523 N N . LEU A 1 71 ? 1.365 1.544 -9.920 1.00 86.75 71 LEU A N 1
ATOM 524 C CA . LEU A 1 71 ? 1.481 1.465 -8.462 1.00 86.75 71 LEU A CA 1
ATOM 525 C C . LEU A 1 71 ? 1.300 2.838 -7.793 1.00 86.75 71 LEU A C 1
ATOM 527 O O . LEU A 1 71 ? 0.563 2.971 -6.812 1.00 86.75 71 LEU A O 1
ATOM 531 N N . ILE A 1 72 ? 1.947 3.874 -8.337 1.00 86.88 72 ILE A N 1
ATOM 532 C CA . ILE A 1 72 ? 1.829 5.255 -7.846 1.00 86.88 72 ILE A CA 1
ATOM 533 C C . ILE A 1 72 ? 0.392 5.767 -8.015 1.00 86.88 72 ILE A C 1
ATOM 535 O O . ILE A 1 72 ? -0.142 6.411 -7.105 1.00 86.88 72 ILE A O 1
ATOM 539 N N . GLY A 1 73 ? -0.254 5.473 -9.147 1.00 87.25 73 GLY A N 1
ATOM 540 C CA . GLY A 1 73 ? -1.643 5.852 -9.410 1.00 87.25 73 GLY A CA 1
ATOM 541 C C . GLY A 1 73 ? -2.625 5.204 -8.432 1.00 87.25 73 GLY A C 1
ATOM 542 O O . GLY A 1 73 ? -3.442 5.903 -7.827 1.00 87.25 73 GLY A O 1
ATOM 543 N N . ALA A 1 74 ? -2.500 3.893 -8.211 1.00 85.88 74 ALA A N 1
ATOM 544 C CA . ALA A 1 74 ? -3.333 3.149 -7.267 1.00 85.88 74 ALA A CA 1
ATOM 545 C C . ALA A 1 74 ? -3.171 3.665 -5.827 1.00 85.88 74 ALA A C 1
ATOM 547 O O . ALA A 1 74 ? -4.163 3.944 -5.149 1.00 85.88 74 ALA A O 1
ATOM 548 N N . ALA A 1 75 ? -1.931 3.880 -5.376 1.00 84.31 75 ALA A N 1
ATOM 549 C CA . ALA A 1 75 ? -1.654 4.429 -4.049 1.00 84.31 75 ALA A CA 1
ATOM 550 C C . ALA A 1 75 ? -2.239 5.841 -3.870 1.00 84.31 75 ALA A C 1
ATOM 552 O O . ALA A 1 75 ? -2.881 6.126 -2.857 1.00 84.31 75 ALA A O 1
ATOM 553 N N . SER A 1 76 ? -2.093 6.705 -4.880 1.00 83.81 76 SER A N 1
ATOM 554 C CA . SER A 1 76 ? -2.652 8.065 -4.864 1.00 83.81 76 SER A CA 1
ATOM 555 C C . SER A 1 76 ? -4.176 8.054 -4.751 1.00 83.81 76 SER A C 1
ATOM 557 O O . SER A 1 76 ? -4.750 8.840 -3.993 1.00 83.81 76 SER A O 1
ATOM 559 N N . PHE A 1 77 ? -4.842 7.146 -5.470 1.00 86.00 77 PHE A N 1
ATOM 560 C CA . PHE A 1 77 ? -6.294 6.988 -5.417 1.00 86.00 77 PHE A CA 1
ATOM 561 C C . PHE A 1 77 ? -6.774 6.553 -4.027 1.00 86.00 77 PHE A C 1
ATOM 563 O O . PHE A 1 77 ? -7.701 7.146 -3.480 1.00 86.00 77 PHE A O 1
ATOM 570 N N . ILE A 1 78 ? -6.114 5.565 -3.417 1.00 83.62 78 ILE A N 1
ATOM 571 C CA . ILE A 1 78 ? -6.489 5.071 -2.084 1.00 83.62 78 ILE A CA 1
ATOM 572 C C . ILE A 1 78 ? -6.333 6.175 -1.036 1.00 83.62 78 ILE A C 1
ATOM 574 O O . ILE A 1 78 ? -7.265 6.433 -0.273 1.00 83.62 78 ILE A O 1
ATOM 578 N N . VAL A 1 79 ? -5.189 6.865 -1.029 1.00 81.69 79 VAL A N 1
ATOM 579 C CA . VAL A 1 79 ? -4.916 7.936 -0.061 1.00 81.69 79 VAL A CA 1
ATOM 580 C C . VAL A 1 79 ? -5.943 9.063 -0.203 1.00 81.69 79 VAL A C 1
ATOM 582 O O . VAL A 1 79 ? -6.496 9.515 0.792 1.00 81.69 79 VAL A O 1
ATOM 585 N N . THR A 1 80 ? -6.271 9.482 -1.428 1.00 79.75 80 THR A N 1
ATOM 586 C CA . THR A 1 80 ? -7.206 10.599 -1.669 1.00 79.75 80 THR A CA 1
ATOM 587 C C . THR A 1 80 ? -8.673 10.266 -1.414 1.00 79.75 80 THR A C 1
ATOM 589 O O . THR A 1 80 ? -9.401 11.101 -0.868 1.00 79.75 80 THR A O 1
ATOM 592 N N . VAL A 1 81 ? -9.134 9.080 -1.810 1.00 82.81 81 VAL A N 1
ATOM 593 C CA . VAL A 1 81 ? -10.565 8.741 -1.792 1.00 82.81 81 VAL A CA 1
ATOM 594 C C . VAL A 1 81 ? -10.983 8.070 -0.487 1.00 82.81 81 VAL A C 1
ATOM 596 O O . VAL A 1 81 ? -12.079 8.342 0.008 1.00 82.81 81 VAL A O 1
ATOM 599 N N . VAL A 1 82 ? -10.132 7.209 0.079 1.00 78.75 82 VAL A N 1
ATOM 600 C CA . VAL A 1 82 ? -10.534 6.280 1.146 1.00 78.75 82 VAL A CA 1
ATOM 601 C C . VAL A 1 82 ? -10.253 6.833 2.544 1.00 78.75 82 VAL A C 1
ATOM 603 O O . VAL A 1 82 ? -11.136 6.759 3.399 1.00 78.75 82 VAL A O 1
ATOM 606 N N . ASP A 1 83 ? -9.078 7.423 2.798 1.00 67.19 83 ASP A N 1
ATOM 607 C CA . ASP A 1 83 ? -8.698 7.864 4.152 1.00 67.19 83 ASP A CA 1
ATOM 608 C C . ASP A 1 83 ? -8.413 9.370 4.253 1.00 67.19 83 ASP A C 1
ATOM 610 O O . ASP A 1 83 ? -7.291 9.845 4.097 1.00 67.19 83 ASP A O 1
ATOM 614 N N . LYS A 1 84 ? -9.449 10.133 4.622 1.00 67.94 84 LYS A N 1
ATOM 615 C CA . LYS A 1 84 ? -9.363 11.589 4.831 1.00 67.94 84 LYS A CA 1
ATOM 616 C C . LYS A 1 84 ? -8.719 11.999 6.159 1.00 67.94 84 LYS A C 1
ATOM 618 O O . LYS A 1 84 ? -8.316 13.151 6.298 1.00 67.94 84 LYS A O 1
ATOM 623 N N . ARG A 1 85 ? -8.670 11.116 7.166 1.00 67.50 85 ARG A N 1
ATOM 624 C CA . ARG A 1 85 ? -8.210 11.477 8.524 1.00 67.50 85 ARG A CA 1
ATOM 625 C C . ARG A 1 85 ? -6.697 11.399 8.654 1.00 67.50 85 ARG A C 1
ATOM 627 O O . ARG A 1 85 ? -6.111 12.238 9.333 1.00 67.50 85 ARG A O 1
ATOM 634 N N . SER A 1 86 ? -6.084 10.423 7.995 1.00 67.81 86 SER A N 1
ATOM 635 C CA . SER A 1 86 ? -4.623 10.283 7.927 1.00 67.81 86 SER A CA 1
ATOM 636 C C . SER A 1 86 ? -4.023 10.914 6.669 1.00 67.81 86 SER A C 1
ATOM 638 O O . SER A 1 86 ? -2.801 10.942 6.527 1.00 67.81 86 SER A O 1
ATOM 640 N N . PHE A 1 87 ? -4.872 11.467 5.793 1.00 74.56 87 PHE A N 1
ATOM 641 C CA . PHE A 1 87 ? -4.523 11.955 4.461 1.00 74.56 87 PHE A CA 1
ATOM 642 C C . PHE A 1 87 ? -3.254 12.801 4.414 1.00 74.56 87 PHE A C 1
ATOM 644 O O . PHE A 1 87 ? -2.368 12.534 3.616 1.00 74.56 87 PHE A O 1
ATOM 651 N N . THR A 1 88 ? -3.136 13.814 5.274 1.00 73.25 88 THR A N 1
ATOM 652 C CA . THR A 1 88 ? -2.010 14.760 5.229 1.00 73.25 88 THR A CA 1
ATOM 653 C C . THR A 1 88 ? -0.677 14.111 5.583 1.00 73.25 88 THR A C 1
ATOM 655 O O . THR A 1 88 ? 0.344 14.453 4.989 1.00 73.25 88 THR A O 1
ATOM 658 N N . ARG A 1 89 ? -0.677 13.155 6.518 1.00 79.00 89 ARG A N 1
ATOM 659 C CA . ARG A 1 89 ? 0.516 12.383 6.878 1.00 79.00 89 ARG A CA 1
ATOM 660 C C . ARG A 1 89 ? 0.889 11.452 5.733 1.00 79.00 89 ARG A C 1
ATOM 662 O O . ARG A 1 89 ? 2.020 11.498 5.258 1.00 79.00 89 ARG A O 1
ATOM 669 N N . ASP A 1 90 ? -0.062 10.644 5.280 1.00 80.19 90 ASP A N 1
ATOM 670 C CA . ASP A 1 90 ? 0.206 9.581 4.314 1.00 80.19 90 ASP A CA 1
ATOM 671 C C . ASP A 1 90 ? 0.554 10.175 2.936 1.00 80.19 90 ASP A C 1
ATOM 673 O O . ASP A 1 90 ? 1.527 9.753 2.314 1.00 80.19 90 ASP A O 1
ATOM 677 N N . LEU A 1 91 ? -0.118 11.257 2.523 1.00 82.75 91 LEU A N 1
ATOM 678 C CA . LEU A 1 91 ? 0.223 12.023 1.320 1.00 82.75 91 LEU A CA 1
ATOM 679 C C . LEU A 1 91 ? 1.588 12.714 1.431 1.00 82.75 91 LEU A C 1
ATOM 681 O O . LEU A 1 91 ? 2.320 12.767 0.444 1.00 82.75 91 LEU A O 1
ATOM 685 N N . GLY A 1 92 ? 1.951 13.241 2.604 1.00 83.12 92 GLY A N 1
ATOM 686 C CA . GLY A 1 92 ? 3.239 13.906 2.817 1.00 83.12 92 GLY A CA 1
ATOM 687 C C . GLY A 1 92 ? 4.420 12.952 2.628 1.00 83.12 92 GLY A C 1
ATOM 688 O O . GLY A 1 92 ? 5.325 13.234 1.842 1.00 83.12 92 GLY A O 1
ATOM 689 N N . PHE A 1 93 ? 4.379 11.789 3.285 1.00 83.50 93 PHE A N 1
ATOM 690 C CA . PHE A 1 93 ? 5.407 10.755 3.122 1.00 83.50 93 PHE A CA 1
ATOM 691 C C . PHE A 1 93 ? 5.425 10.172 1.708 1.00 83.50 93 PHE A C 1
ATOM 693 O O . PHE A 1 93 ? 6.501 9.948 1.157 1.00 83.50 93 PHE A O 1
ATOM 700 N N . PHE A 1 94 ? 4.255 9.984 1.097 1.00 83.62 94 PHE A N 1
ATOM 701 C CA . PHE A 1 94 ? 4.147 9.508 -0.279 1.00 83.62 94 PHE A CA 1
ATOM 702 C C . PHE A 1 94 ? 4.754 10.496 -1.287 1.00 83.62 94 PHE A C 1
ATOM 704 O O . PHE A 1 94 ? 5.552 10.107 -2.138 1.00 83.62 94 PHE A O 1
ATOM 711 N N . THR A 1 95 ? 4.458 11.790 -1.142 1.00 84.44 95 THR A N 1
ATOM 712 C CA . THR A 1 95 ? 5.035 12.854 -1.979 1.00 84.44 95 THR A CA 1
ATOM 713 C C . THR A 1 95 ? 6.551 12.923 -1.804 1.00 84.44 95 THR A C 1
ATOM 715 O O . THR A 1 95 ? 7.282 13.029 -2.786 1.00 84.44 95 THR A O 1
ATOM 718 N N . LEU A 1 96 ? 7.042 12.803 -0.568 1.00 86.31 96 LEU A N 1
ATOM 719 C CA . LEU A 1 96 ? 8.475 12.784 -0.275 1.00 86.31 96 LEU A CA 1
ATOM 720 C C . LEU A 1 96 ? 9.171 11.559 -0.889 1.00 86.31 96 LEU A C 1
ATOM 722 O O . LEU A 1 96 ? 10.257 11.698 -1.448 1.00 86.31 96 LEU A O 1
ATOM 726 N N . ALA A 1 97 ? 8.541 10.383 -0.851 1.00 85.50 97 ALA A N 1
ATOM 727 C CA . ALA A 1 97 ? 9.061 9.179 -1.494 1.00 85.50 97 ALA A CA 1
ATOM 728 C C . ALA A 1 97 ? 9.170 9.346 -3.018 1.00 85.50 97 ALA A C 1
ATOM 730 O O . ALA A 1 97 ? 10.215 9.043 -3.591 1.00 85.50 97 ALA A O 1
ATOM 731 N N . ILE A 1 98 ? 8.135 9.891 -3.669 1.00 84.81 98 ILE A N 1
ATOM 732 C CA . ILE A 1 98 ? 8.156 10.174 -5.114 1.00 84.81 98 ILE A CA 1
ATOM 733 C C . ILE A 1 98 ? 9.250 11.188 -5.454 1.00 84.81 98 ILE A C 1
ATOM 735 O O . ILE A 1 98 ? 10.006 10.977 -6.400 1.00 84.81 98 ILE A O 1
ATOM 739 N N . LEU A 1 99 ? 9.374 12.263 -4.673 1.00 86.69 99 LEU A N 1
ATOM 740 C CA . LEU A 1 99 ? 10.419 13.267 -4.874 1.00 86.69 99 LEU A CA 1
ATOM 741 C C . LEU A 1 99 ? 11.821 12.658 -4.769 1.00 86.69 99 LEU A C 1
ATOM 743 O O . LEU A 1 99 ? 12.662 12.936 -5.620 1.00 86.69 99 LEU A O 1
ATOM 747 N N . LEU A 1 100 ? 12.069 11.794 -3.781 1.00 84.31 100 LEU A N 1
ATOM 748 C CA . LEU A 1 100 ? 13.353 11.103 -3.648 1.00 84.31 100 LEU A CA 1
ATOM 749 C C . LEU A 1 100 ? 13.633 10.169 -4.827 1.00 84.31 100 LEU A C 1
ATOM 751 O O . LEU A 1 100 ? 14.747 10.180 -5.342 1.00 84.31 100 LEU A O 1
ATOM 755 N N . ILE A 1 101 ? 12.635 9.417 -5.297 1.00 82.75 101 ILE A N 1
ATOM 756 C CA . ILE A 1 101 ? 12.769 8.567 -6.491 1.00 82.75 101 ILE A CA 1
ATOM 757 C C . ILE A 1 101 ? 13.144 9.413 -7.715 1.00 82.75 101 ILE A C 1
ATOM 759 O O . ILE A 1 101 ? 14.069 9.059 -8.442 1.00 82.75 101 ILE A O 1
ATOM 763 N N . ILE A 1 102 ? 12.476 10.550 -7.925 1.00 81.75 102 ILE A N 1
ATOM 764 C CA . ILE A 1 102 ? 12.765 11.459 -9.044 1.00 81.75 102 ILE A CA 1
ATOM 765 C C . ILE A 1 102 ? 14.194 12.008 -8.948 1.00 81.75 102 ILE A C 1
ATOM 767 O O . ILE A 1 102 ? 14.923 11.994 -9.938 1.00 81.75 102 ILE A O 1
ATOM 771 N N . ILE A 1 103 ? 14.620 12.450 -7.762 1.00 82.75 103 ILE A N 1
ATOM 772 C CA . ILE A 1 103 ? 15.976 12.968 -7.528 1.00 82.75 103 ILE A CA 1
ATOM 773 C C . ILE A 1 103 ? 17.030 11.892 -7.821 1.00 82.75 103 ILE A C 1
ATOM 775 O O . ILE A 1 103 ? 18.016 12.174 -8.500 1.00 82.75 103 ILE A O 1
ATOM 779 N N . ILE A 1 104 ? 16.804 10.657 -7.370 1.00 80.69 104 ILE A N 1
ATOM 780 C CA . ILE A 1 104 ? 17.697 9.518 -7.623 1.00 80.69 104 ILE A CA 1
ATOM 781 C C . ILE A 1 104 ? 17.810 9.236 -9.128 1.00 80.69 104 ILE A C 1
ATOM 783 O O . ILE A 1 104 ? 18.912 9.104 -9.653 1.00 80.69 104 ILE A O 1
ATOM 787 N N . ILE A 1 105 ? 16.688 9.214 -9.853 1.00 77.12 105 ILE A N 1
ATOM 788 C CA . ILE A 1 105 ? 16.680 8.965 -11.305 1.00 77.12 105 ILE A CA 1
ATOM 789 C C . ILE A 1 105 ? 17.486 10.030 -12.064 1.00 77.12 105 ILE A C 1
ATOM 791 O O . ILE A 1 105 ? 18.204 9.688 -13.008 1.00 77.12 105 ILE A O 1
ATOM 795 N N . ILE A 1 106 ? 17.385 11.298 -11.646 1.00 77.75 106 ILE A N 1
ATOM 796 C CA . ILE A 1 106 ? 18.106 12.428 -12.253 1.00 77.75 106 ILE A CA 1
ATOM 797 C C . ILE A 1 106 ? 19.614 12.322 -12.002 1.00 77.75 106 ILE A C 1
ATOM 799 O O . ILE A 1 106 ? 20.399 12.554 -12.917 1.00 77.75 106 ILE A O 1
ATOM 803 N N . ILE A 1 107 ? 20.026 11.967 -10.782 1.00 77.69 107 ILE A N 1
ATOM 804 C CA . ILE A 1 107 ? 21.447 11.872 -10.410 1.00 77.69 107 ILE A CA 1
ATOM 805 C C . ILE A 1 107 ? 22.117 10.669 -11.087 1.00 77.69 107 ILE A C 1
ATOM 807 O O . ILE A 1 107 ? 23.263 10.763 -11.528 1.00 77.69 107 ILE A O 1
ATOM 811 N N . THR A 1 108 ? 21.403 9.550 -11.207 1.00 69.62 108 THR A N 1
ATOM 812 C CA . THR A 1 108 ? 22.000 8.255 -11.570 1.00 69.62 108 THR A CA 1
ATOM 813 C C . THR A 1 108 ? 21.751 7.875 -13.039 1.00 69.62 108 THR A C 1
ATOM 815 O O . THR A 1 108 ? 21.936 6.723 -13.438 1.00 69.62 108 THR A O 1
ATOM 818 N N . ASN A 1 109 ? 21.355 8.839 -13.888 1.00 70.12 109 ASN A N 1
ATOM 819 C CA . ASN A 1 109 ? 21.087 8.645 -15.324 1.00 70.12 109 ASN A CA 1
ATOM 820 C C . ASN A 1 109 ? 20.197 7.412 -15.606 1.00 70.12 109 ASN A C 1
ATOM 822 O O . ASN A 1 109 ? 20.453 6.630 -16.525 1.00 70.12 109 ASN A O 1
ATOM 826 N N . GLY A 1 110 ? 19.162 7.211 -14.782 1.00 67.12 110 GLY A N 1
ATOM 827 C CA . GLY A 1 110 ? 18.172 6.142 -14.961 1.00 67.12 110 GLY A CA 1
ATOM 828 C C . GLY A 1 110 ? 18.575 4.739 -14.487 1.00 67.12 110 GLY A C 1
ATOM 829 O O . GLY A 1 110 ? 17.864 3.784 -14.800 1.00 67.12 110 GLY A O 1
ATOM 830 N N . ARG A 1 111 ? 19.672 4.570 -13.734 1.00 71.19 111 ARG A N 1
ATOM 831 C CA . ARG A 1 111 ? 20.008 3.294 -13.069 1.00 71.19 111 ARG A CA 1
ATOM 832 C C . ARG A 1 111 ? 19.769 3.391 -11.566 1.00 71.19 111 ARG A C 1
ATOM 834 O O . ARG A 1 111 ? 20.105 4.402 -10.977 1.00 71.19 111 ARG A O 1
ATOM 841 N N . ILE A 1 112 ? 19.225 2.337 -10.956 1.00 73.94 112 ILE A N 1
ATOM 842 C CA . ILE A 1 112 ? 19.036 2.262 -9.500 1.00 73.94 112 ILE A CA 1
ATOM 843 C C . ILE A 1 112 ? 20.160 1.403 -8.911 1.00 73.94 112 ILE A C 1
ATOM 845 O O . ILE A 1 112 ? 20.276 0.217 -9.230 1.00 73.94 112 ILE A O 1
ATOM 849 N N . LEU A 1 113 ? 21.006 2.001 -8.077 1.00 78.88 113 LEU A N 1
ATOM 850 C CA . LEU A 1 113 ? 22.093 1.337 -7.352 1.00 78.88 113 LEU A CA 1
ATOM 851 C C . LEU A 1 113 ? 21.564 0.685 -6.064 1.00 78.88 113 LEU A C 1
ATOM 853 O O . LEU A 1 113 ? 20.625 1.169 -5.434 1.00 78.88 113 LEU A O 1
ATOM 857 N N . SER A 1 114 ? 22.213 -0.386 -5.597 1.00 80.56 114 SER A N 1
ATOM 858 C CA . SER A 1 114 ? 21.783 -1.120 -4.392 1.00 80.56 114 SER A CA 1
ATOM 859 C C . SER A 1 114 ? 21.711 -0.251 -3.128 1.00 80.56 114 SER A C 1
ATOM 861 O O . SER A 1 114 ? 20.903 -0.514 -2.241 1.00 80.56 114 SER A O 1
ATOM 863 N N . TRP A 1 115 ? 22.535 0.795 -3.023 1.00 78.31 115 TRP A N 1
ATOM 864 C CA . TRP A 1 115 ? 22.493 1.733 -1.895 1.00 78.31 115 TRP A CA 1
ATOM 865 C C . TRP A 1 115 ? 21.230 2.610 -1.901 1.00 78.31 115 TRP A C 1
ATOM 867 O O . TRP A 1 115 ? 20.643 2.866 -0.853 1.00 78.31 115 TRP A O 1
ATOM 877 N N . GLU A 1 116 ? 20.754 3.006 -3.078 1.00 80.19 116 GLU A N 1
ATOM 878 C CA . GLU A 1 116 ? 19.552 3.833 -3.239 1.00 80.19 116 GLU A CA 1
ATOM 879 C C . GLU A 1 116 ? 18.292 3.048 -2.861 1.00 80.19 116 GLU A C 1
ATOM 881 O O . GLU A 1 116 ? 17.406 3.566 -2.179 1.00 80.19 116 GLU A O 1
ATOM 886 N N . ALA A 1 117 ? 18.256 1.758 -3.209 1.00 81.88 117 ALA A N 1
ATOM 887 C CA . ALA A 1 117 ? 17.205 0.847 -2.765 1.00 81.88 117 ALA A CA 1
ATOM 888 C C . ALA A 1 117 ? 17.158 0.725 -1.229 1.00 81.88 117 ALA A C 1
ATOM 890 O O . ALA A 1 117 ? 16.076 0.692 -0.642 1.00 81.88 117 ALA A O 1
ATOM 891 N N . ASN A 1 118 ? 18.318 0.721 -0.562 1.00 87.31 118 ASN A N 1
ATOM 892 C CA . ASN A 1 118 ? 18.383 0.698 0.901 1.00 87.31 118 ASN A CA 1
ATOM 893 C C . ASN A 1 118 ? 17.860 2.000 1.529 1.00 87.31 118 ASN A C 1
ATOM 895 O O . ASN A 1 118 ? 17.139 1.939 2.522 1.00 87.31 118 ASN A O 1
ATOM 899 N N . ILE A 1 119 ? 18.151 3.166 0.940 1.00 86.69 119 ILE A N 1
ATOM 900 C CA . ILE A 1 119 ? 17.599 4.453 1.402 1.00 86.69 119 ILE A CA 1
ATOM 901 C C . ILE A 1 119 ? 16.065 4.442 1.328 1.00 86.69 119 ILE A C 1
ATOM 903 O O . ILE A 1 119 ? 15.399 4.836 2.287 1.00 86.69 119 ILE A O 1
ATOM 907 N N . LEU A 1 120 ? 15.498 3.945 0.224 1.00 84.00 120 LEU A N 1
ATOM 908 C CA . LEU A 1 120 ? 14.045 3.826 0.059 1.00 84.00 120 LEU A CA 1
ATOM 909 C C . LEU A 1 120 ? 13.425 2.841 1.064 1.00 84.00 120 LEU A C 1
ATOM 911 O O . LEU A 1 120 ? 12.369 3.127 1.629 1.00 84.00 120 LEU A O 1
ATOM 915 N N . MET A 1 121 ? 14.099 1.727 1.359 1.00 88.06 121 MET A N 1
ATOM 916 C CA . MET A 1 121 ? 13.670 0.788 2.404 1.00 88.06 121 MET A CA 1
ATOM 917 C C . MET A 1 121 ? 13.683 1.416 3.802 1.00 88.06 121 MET A C 1
ATOM 919 O O . MET A 1 121 ? 12.739 1.232 4.569 1.00 88.06 121 MET A O 1
ATOM 923 N N . ILE A 1 122 ? 14.720 2.188 4.138 1.00 90.31 122 ILE A N 1
ATOM 924 C CA . ILE A 1 122 ? 14.806 2.892 5.426 1.00 90.31 122 ILE A CA 1
ATOM 925 C C . ILE A 1 122 ? 13.683 3.925 5.547 1.00 90.31 122 ILE A C 1
ATOM 927 O O . ILE A 1 122 ? 13.026 3.995 6.586 1.00 90.31 122 ILE A O 1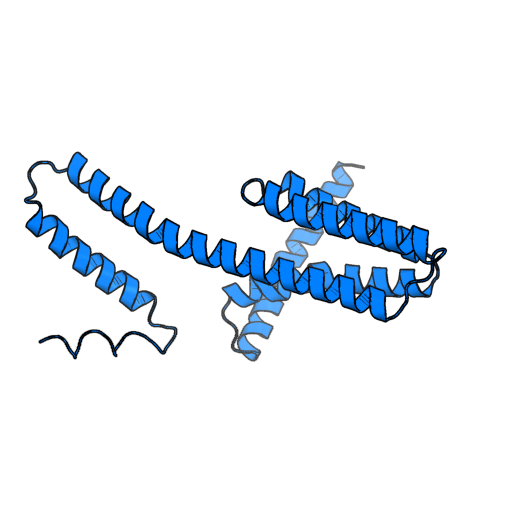
ATOM 931 N N . LEU A 1 123 ? 13.409 4.687 4.484 1.00 86.06 123 LEU A N 1
ATOM 932 C CA . LEU A 1 123 ? 12.293 5.633 4.451 1.00 86.06 123 LEU A CA 1
ATOM 933 C C . LEU A 1 123 ? 10.950 4.933 4.701 1.00 86.06 123 LEU A C 1
ATOM 935 O O . LEU A 1 123 ? 10.140 5.419 5.491 1.00 86.06 123 LEU A O 1
ATOM 939 N N . TYR A 1 124 ? 10.730 3.777 4.070 1.00 85.81 124 TYR A N 1
ATOM 940 C CA . TYR A 1 124 ? 9.529 2.976 4.294 1.00 85.81 124 TYR A CA 1
ATOM 941 C C . TYR A 1 124 ? 9.413 2.516 5.753 1.00 85.81 124 TYR A C 1
ATOM 943 O O . TYR A 1 124 ? 8.351 2.659 6.360 1.00 85.81 124 TYR A O 1
ATOM 951 N N . MET A 1 125 ? 10.506 2.047 6.360 1.00 91.81 125 MET A N 1
ATOM 952 C CA . MET A 1 125 ? 10.519 1.669 7.777 1.00 91.81 125 MET A CA 1
ATOM 953 C C . MET A 1 125 ? 10.180 2.856 8.690 1.00 91.81 125 MET A C 1
ATOM 955 O O . MET A 1 125 ? 9.366 2.714 9.603 1.00 91.81 125 MET A O 1
ATOM 959 N N . ILE A 1 126 ? 10.736 4.042 8.423 1.00 89.25 126 ILE A N 1
ATOM 960 C CA . ILE A 1 126 ? 10.424 5.275 9.168 1.00 89.25 126 ILE A CA 1
ATOM 961 C C . ILE A 1 126 ? 8.939 5.634 9.041 1.00 89.25 126 ILE A C 1
ATOM 963 O O . ILE A 1 126 ? 8.301 5.988 10.038 1.00 89.25 126 ILE A O 1
ATOM 967 N N . TYR A 1 127 ? 8.371 5.521 7.839 1.00 86.00 127 TYR A N 1
ATOM 968 C CA . TYR A 1 127 ? 6.945 5.733 7.606 1.00 86.00 127 TYR A CA 1
ATOM 969 C C . TYR A 1 127 ? 6.093 4.753 8.423 1.00 86.00 127 TYR A C 1
ATOM 971 O O . TYR A 1 127 ? 5.234 5.194 9.187 1.00 86.00 127 TYR A O 1
ATOM 979 N N . VAL A 1 128 ? 6.371 3.446 8.339 1.00 84.06 128 VAL A N 1
ATOM 980 C CA . VAL A 1 128 ? 5.631 2.408 9.080 1.00 84.06 128 VAL A CA 1
ATOM 981 C C . VAL A 1 128 ? 5.695 2.654 10.584 1.00 84.06 128 VAL A C 1
ATOM 983 O O . VAL A 1 128 ? 4.673 2.559 11.261 1.00 84.06 128 VAL A O 1
ATOM 986 N N . ILE A 1 129 ? 6.859 3.032 11.113 1.00 88.25 129 ILE A N 1
ATOM 987 C CA . ILE A 1 129 ? 7.017 3.365 12.533 1.00 88.25 129 ILE A CA 1
ATOM 988 C C . ILE A 1 129 ? 6.196 4.609 12.888 1.00 88.25 129 ILE A C 1
ATOM 990 O O . ILE A 1 129 ? 5.470 4.600 13.877 1.00 88.25 129 ILE A O 1
ATOM 994 N N . THR A 1 130 ? 6.245 5.665 12.076 1.00 84.94 130 THR A N 1
ATOM 995 C CA . THR A 1 130 ? 5.495 6.909 12.326 1.00 84.94 130 THR A CA 1
ATOM 996 C C . THR A 1 130 ? 3.984 6.674 12.291 1.00 84.94 130 THR A C 1
ATOM 998 O O . THR A 1 130 ? 3.244 7.179 13.140 1.00 84.94 130 THR A O 1
ATOM 1001 N N . VAL A 1 131 ? 3.506 5.881 11.332 1.00 83.12 131 VAL A N 1
ATOM 1002 C CA . VAL A 1 131 ? 2.098 5.482 11.226 1.00 83.12 131 VAL A CA 1
ATOM 1003 C C . VAL A 1 131 ? 1.700 4.586 12.391 1.00 83.12 131 VAL A C 1
ATOM 1005 O O . VAL A 1 131 ? 0.686 4.849 13.037 1.00 83.12 131 VAL A O 1
ATOM 1008 N N . GLY A 1 132 ? 2.495 3.561 12.693 1.00 81.50 132 GLY A N 1
ATOM 1009 C CA . GLY A 1 132 ? 2.257 2.625 13.790 1.00 81.50 132 GLY A CA 1
ATOM 1010 C C . GLY A 1 132 ? 2.185 3.336 15.139 1.00 81.50 132 GLY A C 1
ATOM 1011 O O . GLY A 1 132 ? 1.209 3.186 15.868 1.00 81.50 132 GLY A O 1
ATOM 1012 N N . LEU A 1 133 ? 3.149 4.209 15.435 1.00 83.50 133 LEU A N 1
ATOM 1013 C CA . LEU A 1 133 ? 3.145 5.025 16.650 1.00 83.50 133 LEU A CA 1
ATOM 1014 C C . LEU A 1 133 ? 1.986 6.027 16.668 1.00 83.50 133 LEU A C 1
ATOM 1016 O O . LEU A 1 133 ? 1.334 6.187 17.697 1.00 83.50 133 LEU A O 1
ATOM 1020 N N . GLY A 1 134 ? 1.690 6.682 15.542 1.00 78.50 134 GLY A N 1
ATOM 1021 C CA . GLY A 1 134 ? 0.593 7.648 15.448 1.00 78.50 134 GLY A CA 1
ATOM 1022 C C . GLY A 1 134 ? -0.784 7.008 15.635 1.00 78.50 134 GLY A C 1
ATOM 1023 O O . GLY A 1 134 ? -1.639 7.559 16.329 1.00 78.50 134 GLY A O 1
ATOM 1024 N N . THR A 1 135 ? -1.000 5.829 15.049 1.00 75.75 135 THR A N 1
ATOM 1025 C CA . THR A 1 135 ? -2.234 5.048 15.220 1.00 75.75 135 THR A CA 1
ATOM 1026 C C . THR A 1 135 ? -2.350 4.508 16.639 1.00 75.75 135 THR A C 1
ATOM 1028 O O . THR A 1 135 ? -3.396 4.689 17.257 1.00 75.75 135 THR A O 1
ATOM 1031 N N . TRP A 1 136 ? -1.273 3.951 17.197 1.00 77.38 136 TRP A N 1
ATOM 1032 C CA . TRP A 1 136 ? -1.227 3.483 18.582 1.00 77.38 136 TRP A CA 1
ATOM 1033 C C . TRP A 1 136 ? -1.521 4.614 19.576 1.00 77.38 136 TRP A C 1
ATOM 1035 O O . TRP A 1 136 ? -2.406 4.474 20.423 1.00 77.38 136 TRP A O 1
ATOM 1045 N N . TYR A 1 137 ? -0.873 5.773 19.425 1.00 76.06 137 TYR A N 1
ATOM 1046 C CA . TYR A 1 137 ? -1.087 6.944 20.279 1.00 76.06 137 TYR A CA 1
ATOM 1047 C C . TYR A 1 137 ? -2.526 7.466 20.197 1.00 76.06 137 TYR A C 1
ATOM 1049 O O . TYR A 1 137 ? -3.171 7.706 21.222 1.00 76.06 137 TYR A O 1
ATOM 1057 N N . ASN A 1 138 ? -3.067 7.603 18.982 1.00 69.50 138 ASN A N 1
ATOM 1058 C CA . ASN A 1 138 ? -4.447 8.045 18.802 1.00 69.50 138 ASN A CA 1
ATOM 1059 C C . ASN A 1 138 ? -5.453 7.033 19.354 1.00 69.50 138 ASN A C 1
ATOM 1061 O O . ASN A 1 138 ? -6.441 7.449 19.955 1.00 69.50 138 ASN A O 1
ATOM 1065 N N . HIS A 1 139 ? -5.208 5.731 19.204 1.00 68.44 139 HIS A N 1
ATOM 1066 C CA . HIS A 1 139 ? -6.090 4.696 19.738 1.00 68.44 139 HIS A CA 1
ATOM 1067 C C . HIS A 1 139 ? -6.186 4.783 21.268 1.00 68.44 139 HIS A C 1
ATOM 1069 O O . HIS A 1 139 ? -7.284 4.879 21.815 1.00 68.44 139 HIS A O 1
ATOM 1075 N N . HIS A 1 140 ? -5.046 4.916 21.951 1.00 67.25 140 HIS A N 1
ATOM 1076 C CA . HIS A 1 140 ? -5.000 5.063 23.411 1.00 67.25 140 HIS A CA 1
ATOM 1077 C C . HIS A 1 140 ? -5.647 6.367 23.900 1.00 67.25 140 HIS A C 1
ATOM 1079 O O . HIS A 1 140 ? -6.242 6.416 24.981 1.00 67.25 140 HIS A O 1
ATOM 1085 N N . ARG A 1 141 ? -5.561 7.446 23.113 1.00 63.16 141 ARG A N 1
ATOM 1086 C CA . ARG A 1 141 ? -6.160 8.742 23.463 1.00 63.16 141 ARG A CA 1
ATOM 1087 C C . ARG A 1 141 ? -7.680 8.757 23.272 1.00 63.16 141 ARG A C 1
ATOM 1089 O O . ARG A 1 141 ? -8.386 9.371 24.073 1.00 63.16 141 ARG A O 1
ATOM 1096 N N . GLN A 1 142 ? -8.192 8.061 22.257 1.00 62.06 142 GLN A N 1
ATOM 1097 C CA . GLN A 1 142 ? -9.629 7.978 21.970 1.00 62.06 142 GLN A CA 1
ATOM 1098 C C . GLN A 1 142 ? -10.402 7.247 23.074 1.00 62.06 142 GLN A C 1
ATOM 1100 O O . GLN A 1 142 ? -11.505 7.675 23.419 1.00 62.06 142 GLN A O 1
ATOM 1105 N N . SER A 1 143 ? -9.820 6.214 23.692 1.00 61.97 143 SER A N 1
ATOM 1106 C CA . SER A 1 143 ? -10.453 5.499 24.811 1.00 61.97 143 SER A CA 1
ATOM 1107 C C . SER A 1 143 ? -10.706 6.420 26.011 1.00 61.97 143 SER A C 1
ATOM 1109 O O . SER A 1 143 ? -11.788 6.397 26.595 1.00 61.97 143 SER A O 1
ATOM 1111 N N . LYS A 1 144 ? -9.767 7.331 26.310 1.00 62.62 144 LYS A N 1
ATOM 1112 C CA . LYS A 1 144 ? -9.911 8.321 27.395 1.00 62.62 144 LYS A CA 1
ATOM 1113 C C . LYS A 1 144 ? -10.958 9.398 27.095 1.00 62.62 144 LYS A C 1
ATOM 1115 O O . LYS A 1 144 ? -11.676 9.829 27.991 1.00 62.62 144 LYS A O 1
ATOM 1120 N N . ILE A 1 145 ? -11.075 9.839 25.842 1.00 65.75 145 ILE A N 1
ATOM 1121 C CA . ILE A 1 145 ? -12.052 10.873 25.459 1.00 65.75 145 ILE A CA 1
ATOM 1122 C C . ILE A 1 145 ? -13.476 10.300 25.440 1.00 65.75 145 ILE A C 1
ATOM 1124 O O . ILE A 1 145 ? -14.390 10.931 25.972 1.00 65.75 145 ILE A O 1
ATOM 1128 N N . LYS A 1 146 ? -13.665 9.084 24.910 1.00 68.31 146 LYS A N 1
ATOM 1129 C CA . LYS A 1 146 ? -14.963 8.387 24.945 1.00 68.31 146 LYS A CA 1
ATOM 1130 C C . LYS A 1 146 ? -15.414 8.085 26.374 1.00 68.31 146 LYS A C 1
ATOM 1132 O O . LYS A 1 146 ? -16.602 8.184 26.662 1.00 68.31 146 LYS A O 1
ATOM 1137 N N . PHE A 1 147 ? -14.476 7.769 27.268 1.00 68.25 147 PHE A N 1
ATOM 1138 C CA . PHE A 1 147 ? -14.734 7.637 28.704 1.00 68.25 147 PHE A CA 1
ATOM 1139 C C . PHE A 1 147 ? -15.326 8.934 29.277 1.00 68.25 147 PHE A C 1
ATOM 1141 O O . PHE A 1 147 ? -16.412 8.915 29.850 1.00 68.25 147 PHE A O 1
ATOM 1148 N N . ILE A 1 148 ? -14.665 10.080 29.064 1.00 68.69 148 ILE A N 1
ATOM 1149 C CA . ILE A 1 148 ? -15.100 11.368 29.637 1.00 68.69 148 ILE A CA 1
ATOM 1150 C C . ILE A 1 148 ? -16.464 11.789 29.068 1.00 68.69 148 ILE A C 1
ATOM 1152 O O . ILE A 1 148 ? -17.285 12.366 29.780 1.00 68.69 148 ILE A O 1
ATOM 1156 N N . GLN A 1 149 ? -16.744 11.462 27.804 1.00 74.81 149 GLN A N 1
ATOM 1157 C CA . GLN A 1 149 ? -18.042 11.715 27.174 1.00 74.81 149 GLN A CA 1
ATOM 1158 C C . GLN A 1 149 ? -19.162 10.812 27.711 1.00 74.81 149 GLN A C 1
ATOM 1160 O O . GLN A 1 149 ? -20.249 11.323 27.981 1.00 74.81 149 GLN A O 1
ATOM 1165 N N . ARG A 1 150 ? -18.916 9.507 27.915 1.00 71.88 150 ARG A N 1
ATOM 1166 C CA . ARG A 1 150 ? -19.889 8.583 28.539 1.00 71.88 150 ARG A CA 1
ATOM 1167 C C . ARG A 1 150 ? -20.255 9.029 29.956 1.00 71.88 150 ARG A C 1
ATOM 1169 O O . ARG A 1 150 ? -21.422 9.031 30.328 1.00 71.88 150 ARG A O 1
ATOM 1176 N N . VAL A 1 151 ? -19.263 9.477 30.721 1.00 69.00 151 VAL A N 1
ATOM 1177 C CA . VAL A 1 151 ? -19.469 10.008 32.072 1.00 69.00 151 VAL A CA 1
ATOM 1178 C C . VAL A 1 151 ? -20.274 11.313 32.029 1.00 69.00 151 VAL A C 1
ATOM 1180 O O . VAL A 1 151 ? -21.282 11.434 32.718 1.00 69.00 151 VAL A O 1
ATOM 1183 N N . ARG A 1 152 ? -19.897 12.271 31.168 1.00 73.12 152 ARG A N 1
ATOM 1184 C CA . ARG A 1 152 ? -20.606 13.556 31.030 1.00 73.12 152 ARG A CA 1
ATOM 1185 C C . ARG A 1 152 ? -22.057 13.397 30.567 1.00 73.12 152 ARG A C 1
ATOM 1187 O O . ARG A 1 152 ? -22.898 14.154 31.024 1.00 73.12 152 ARG A O 1
ATOM 1194 N N . THR A 1 153 ? -22.345 12.454 29.673 1.00 75.19 153 THR A N 1
ATOM 1195 C CA . THR A 1 153 ? -23.715 12.190 29.191 1.00 75.19 153 THR A CA 1
ATOM 1196 C C . THR A 1 153 ? -24.582 11.556 30.277 1.00 75.19 153 THR A C 1
ATOM 1198 O O . THR A 1 153 ? -25.623 12.124 30.589 1.00 75.19 153 THR A O 1
ATOM 1201 N N . LYS A 1 154 ? -24.103 10.508 30.971 1.00 69.88 154 LYS A N 1
ATOM 1202 C CA . LYS A 1 154 ? -24.810 9.937 32.138 1.00 69.88 154 LYS A CA 1
ATOM 1203 C C . LYS A 1 154 ? -25.084 10.992 33.235 1.00 69.88 154 LYS A C 1
ATOM 1205 O O . LYS A 1 154 ? -26.143 10.970 33.846 1.00 69.88 154 LYS A O 1
ATOM 1210 N N . PHE A 1 155 ? -24.182 11.960 33.442 1.00 67.25 155 PHE A N 1
ATOM 1211 C CA . PHE A 1 155 ? -24.410 13.089 34.362 1.00 67.25 155 PHE A CA 1
ATOM 1212 C C . PHE A 1 155 ? -25.476 14.100 33.897 1.00 67.25 155 PHE A C 1
ATOM 1214 O O . PHE A 1 155 ? -26.078 14.760 34.741 1.00 67.25 155 PHE A O 1
ATOM 1221 N N . LEU A 1 156 ? -25.675 14.277 32.586 1.00 76.44 156 LEU A N 1
ATOM 1222 C CA . LEU A 1 156 ? -26.669 15.211 32.040 1.00 76.44 156 LEU A CA 1
ATOM 1223 C C . LEU A 1 156 ? -28.080 14.607 32.022 1.00 76.44 156 LEU A C 1
ATOM 1225 O O . LEU A 1 156 ? -29.042 15.344 32.223 1.00 76.44 156 LEU A O 1
ATOM 1229 N N . ASP A 1 157 ? -28.190 13.294 31.814 1.00 74.19 157 ASP A N 1
ATOM 1230 C CA . ASP A 1 157 ? -29.473 12.584 31.754 1.00 74.19 157 ASP A CA 1
ATOM 1231 C C . ASP A 1 157 ? -30.038 12.252 33.152 1.00 74.19 157 ASP A C 1
ATOM 1233 O O . ASP A 1 157 ? -31.254 12.252 33.340 1.00 74.19 157 ASP A O 1
ATOM 1237 N N . GLU A 1 158 ? -29.180 12.036 34.159 1.00 68.00 158 GLU A N 1
ATOM 1238 C CA . GLU A 1 158 ? -29.587 11.721 35.540 1.00 68.00 158 GLU A CA 1
ATOM 1239 C C . GLU A 1 158 ? -28.940 12.667 36.579 1.00 68.00 158 GLU A C 1
AT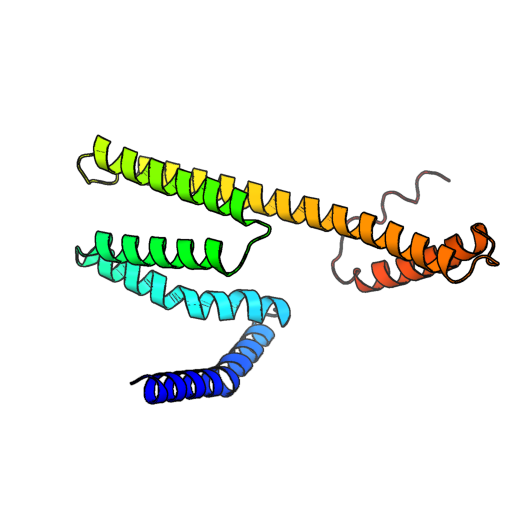OM 1241 O O . GLU A 1 158 ? -28.017 12.280 37.305 1.00 68.00 158 GLU A O 1
ATOM 1246 N N . PRO A 1 159 ? -29.440 13.911 36.730 1.00 63.69 159 PRO A N 1
ATOM 1247 C CA . PRO A 1 159 ? -28.851 14.914 37.628 1.00 63.69 159 PRO A CA 1
ATOM 1248 C C . PRO A 1 159 ? -29.001 14.589 39.126 1.00 63.69 159 PRO A C 1
ATOM 1250 O O . PRO A 1 159 ? -28.422 15.271 39.970 1.00 63.69 159 PRO A O 1
ATOM 1253 N N . THR A 1 160 ? -29.789 13.571 39.481 1.00 64.06 160 THR A N 1
ATOM 1254 C CA . THR A 1 160 ? -30.077 13.164 40.866 1.00 64.06 160 THR A CA 1
ATOM 1255 C C . THR A 1 160 ? -29.113 12.110 41.415 1.00 64.06 160 THR A C 1
ATOM 1257 O O . THR A 1 160 ? -29.123 11.848 42.621 1.00 64.06 160 THR A O 1
ATOM 1260 N N . ILE A 1 161 ? -28.263 11.504 40.578 1.00 64.75 161 ILE A N 1
ATOM 1261 C CA . ILE A 1 161 ? -27.303 10.483 41.017 1.00 64.75 161 ILE A CA 1
ATOM 1262 C C . ILE A 1 161 ? -26.092 11.155 41.664 1.00 64.75 161 ILE A C 1
ATOM 1264 O O . ILE A 1 161 ? -25.422 11.995 41.066 1.00 64.75 161 ILE A O 1
ATOM 1268 N N . SER A 1 162 ? -25.772 10.755 42.899 1.00 65.50 162 SER A N 1
ATOM 1269 C CA . SER A 1 162 ? -24.590 11.266 43.588 1.00 65.50 162 SER A CA 1
ATOM 1270 C C . SER A 1 162 ? -23.307 10.889 42.821 1.00 65.50 162 SER A C 1
ATOM 1272 O O . SER A 1 162 ? -23.162 9.741 42.383 1.00 65.50 162 SER A O 1
ATOM 1274 N N . PRO A 1 163 ? -22.334 11.812 42.678 1.00 62.16 163 PRO A N 1
ATOM 1275 C CA . PRO A 1 163 ? -21.139 11.605 41.847 1.00 62.16 163 PRO A CA 1
ATOM 1276 C C . PRO A 1 163 ? -20.310 10.379 42.261 1.00 62.16 163 PRO A C 1
ATOM 1278 O O . PRO A 1 163 ? -19.631 9.760 41.440 1.00 62.16 163 PRO A O 1
ATOM 1281 N N . GLN A 1 164 ? -20.420 9.970 43.524 1.00 64.81 164 GLN A N 1
ATOM 1282 C CA . GLN A 1 164 ? -19.762 8.787 44.062 1.00 64.81 164 GLN A CA 1
ATOM 1283 C C . GLN A 1 164 ? -20.369 7.483 43.516 1.00 64.81 164 GLN A C 1
ATOM 1285 O O . GLN A 1 164 ? -19.630 6.586 43.122 1.00 64.81 164 GLN A O 1
ATOM 1290 N N . LYS A 1 165 ? -21.702 7.390 43.404 1.00 63.41 165 LYS A N 1
ATOM 1291 C CA . LYS A 1 165 ? -22.401 6.184 42.925 1.00 63.41 165 LYS A CA 1
ATOM 1292 C C . LYS A 1 165 ? -22.217 5.967 41.420 1.00 63.41 165 LYS A C 1
ATOM 1294 O O . LYS A 1 165 ? -22.065 4.830 40.983 1.00 63.41 165 LYS A O 1
ATOM 1299 N N . LEU A 1 166 ? -22.137 7.056 40.649 1.00 67.88 166 LEU A N 1
ATOM 1300 C CA . LEU A 1 166 ? -21.800 6.987 39.226 1.00 67.88 166 LEU A CA 1
ATOM 1301 C C . LEU A 1 166 ? -20.368 6.478 39.009 1.00 67.88 166 LEU A C 1
ATOM 1303 O O . LEU A 1 166 ? -20.131 5.697 38.096 1.00 67.88 166 LEU A O 1
ATOM 1307 N N . THR A 1 167 ? -19.431 6.867 39.879 1.00 66.81 167 THR A N 1
ATOM 1308 C CA . THR A 1 167 ? -18.031 6.421 39.808 1.00 66.81 167 THR A CA 1
ATOM 1309 C C . THR A 1 167 ? -17.900 4.914 40.064 1.00 66.81 167 THR A C 1
ATOM 1311 O O . THR A 1 167 ? -17.169 4.248 39.339 1.00 66.81 167 THR A O 1
ATOM 1314 N N . TYR A 1 168 ? -18.632 4.349 41.032 1.00 67.81 168 TYR A N 1
ATOM 1315 C CA . TYR A 1 168 ? -18.598 2.903 41.314 1.00 67.81 168 TYR A CA 1
ATOM 1316 C C . TYR A 1 168 ? -19.199 2.052 40.188 1.00 67.81 168 TYR A C 1
ATOM 1318 O O . TYR A 1 168 ? -18.524 1.153 39.698 1.00 67.81 168 TYR A O 1
ATOM 1326 N N . ASN A 1 169 ? -20.404 2.387 39.706 1.00 67.25 169 ASN A N 1
ATOM 1327 C CA . ASN A 1 169 ? -21.030 1.674 38.579 1.00 67.25 169 ASN A CA 1
ATOM 1328 C C . ASN A 1 169 ? -20.155 1.712 37.316 1.00 67.25 169 ASN A C 1
ATOM 1330 O O . ASN A 1 169 ? -20.187 0.812 36.481 1.00 67.25 169 ASN A O 1
ATOM 1334 N N . PHE A 1 170 ? -19.371 2.779 37.182 1.00 65.88 170 PHE A N 1
ATOM 1335 C CA . PHE A 1 170 ? -18.446 2.969 36.083 1.00 65.88 170 PHE A CA 1
ATOM 1336 C C . PHE A 1 170 ? -17.165 2.127 36.232 1.00 65.88 170 PHE A C 1
ATOM 1338 O O . PHE A 1 170 ? -16.671 1.579 35.246 1.00 65.88 170 PHE A O 1
ATOM 1345 N N . LEU A 1 171 ? -16.616 2.005 37.447 1.00 66.44 171 LEU A N 1
ATOM 1346 C CA . LEU A 1 171 ? -15.486 1.108 37.709 1.00 66.44 171 LEU A CA 1
ATOM 1347 C C . LEU A 1 171 ? -15.859 -0.350 37.421 1.00 66.44 171 LEU A C 1
ATOM 1349 O O . LEU A 1 171 ? -15.043 -1.063 36.846 1.00 66.44 171 LEU A O 1
ATOM 1353 N N . ASP A 1 172 ? -17.091 -0.759 37.720 1.00 69.31 172 ASP A N 1
ATOM 1354 C CA . ASP A 1 172 ? -17.587 -2.094 37.374 1.00 69.31 172 ASP A CA 1
ATOM 1355 C C . ASP A 1 172 ? -17.711 -2.295 35.853 1.00 69.31 172 ASP A C 1
ATOM 1357 O O . ASP A 1 172 ? -17.261 -3.319 35.340 1.00 69.31 172 ASP A O 1
ATOM 1361 N N . GLU A 1 173 ? -18.226 -1.307 35.106 1.00 65.75 173 GLU A N 1
ATOM 1362 C CA . GLU A 1 173 ? -18.246 -1.335 33.629 1.00 65.75 173 GLU A CA 1
ATOM 1363 C C . GLU A 1 173 ? -16.827 -1.488 33.046 1.00 65.75 173 GLU A C 1
ATOM 1365 O O . GLU A 1 173 ? -16.613 -2.297 32.143 1.00 65.75 173 GLU A O 1
ATOM 1370 N N . LEU A 1 174 ? -15.832 -0.772 33.589 1.00 59.34 174 LEU A N 1
ATOM 1371 C CA . LEU A 1 174 ? -14.439 -0.905 33.148 1.00 59.34 174 LEU A CA 1
ATOM 1372 C C . LEU A 1 174 ? -13.794 -2.227 33.544 1.00 59.34 174 LEU A C 1
ATOM 1374 O O . LEU A 1 174 ? -13.005 -2.757 32.769 1.00 59.34 174 LEU A O 1
ATOM 1378 N N . ILE A 1 175 ? -14.086 -2.755 34.730 1.00 63.41 175 ILE A N 1
ATOM 1379 C CA . ILE A 1 175 ? -13.579 -4.065 35.150 1.00 63.41 175 ILE A CA 1
ATOM 1380 C C . ILE A 1 175 ? -14.132 -5.153 34.224 1.00 63.41 175 ILE A C 1
ATOM 1382 O O . ILE A 1 175 ? -13.402 -6.082 33.888 1.00 63.41 175 ILE A O 1
ATOM 1386 N N . VAL A 1 176 ? -15.380 -5.028 33.764 1.00 62.16 176 VAL A N 1
ATOM 1387 C CA . VAL A 1 176 ? -15.978 -5.942 32.779 1.00 62.16 176 VAL A CA 1
ATOM 1388 C C . VAL A 1 176 ? -15.326 -5.787 31.402 1.00 62.16 176 VAL A C 1
ATOM 1390 O O . VAL A 1 176 ? -14.943 -6.792 30.808 1.00 62.16 176 VAL A O 1
ATOM 1393 N N . GLU A 1 177 ? -15.123 -4.559 30.918 1.00 53.66 177 GLU A N 1
ATOM 1394 C CA . GLU A 1 177 ? -14.535 -4.310 29.591 1.00 53.66 177 GLU A CA 1
ATOM 1395 C C . GLU A 1 177 ? -13.039 -4.696 29.539 1.00 53.66 177 GLU A C 1
ATOM 1397 O O . GLU A 1 177 ? -12.595 -5.338 28.589 1.00 53.66 177 GLU A O 1
ATOM 1402 N N . LEU A 1 178 ? -12.280 -4.455 30.616 1.00 54.34 178 LEU A N 1
ATOM 1403 C CA . LEU A 1 178 ? -10.893 -4.928 30.761 1.00 54.34 178 LEU A CA 1
ATOM 1404 C C . LEU A 1 178 ? -10.791 -6.449 30.957 1.00 54.34 178 LEU A C 1
ATOM 1406 O O . LEU A 1 178 ? -9.760 -7.045 30.644 1.00 54.34 178 LEU A O 1
ATOM 1410 N N . LYS A 1 179 ? -11.843 -7.099 31.468 1.00 52.97 179 LYS A N 1
ATOM 1411 C CA . LYS A 1 179 ? -11.905 -8.562 31.587 1.00 52.97 179 LYS A CA 1
ATOM 1412 C C . LYS A 1 179 ? -12.190 -9.233 30.243 1.00 52.97 179 LYS A C 1
ATOM 1414 O O . LYS A 1 179 ? -11.666 -10.319 30.012 1.00 52.97 179 LYS A O 1
ATOM 1419 N N . ASP A 1 180 ? -12.926 -8.588 29.345 1.00 46.97 180 ASP A N 1
ATOM 1420 C CA . ASP A 1 180 ? -13.152 -9.082 27.977 1.00 46.97 180 ASP A CA 1
ATOM 1421 C C . ASP A 1 180 ? -11.883 -8.941 27.104 1.00 46.97 180 ASP A C 1
ATOM 1423 O O . ASP A 1 180 ? -11.539 -9.812 26.302 1.00 46.97 180 ASP A O 1
ATOM 1427 N N . GLU A 1 181 ? -11.094 -7.890 27.350 1.00 44.22 181 GLU A N 1
ATOM 1428 C CA . GLU A 1 181 ? -9.807 -7.635 26.682 1.00 44.22 181 GLU A CA 1
ATOM 1429 C C . GLU A 1 181 ? -8.661 -8.548 27.190 1.00 44.22 181 GLU A C 1
ATOM 1431 O O . GLU A 1 181 ? -7.605 -8.654 26.566 1.00 44.22 181 GLU A O 1
ATOM 1436 N N . SER A 1 182 ? -8.885 -9.299 28.279 1.00 43.03 182 SER A N 1
ATOM 1437 C CA . SER A 1 182 ? -7.907 -10.199 28.921 1.00 43.03 182 SER A CA 1
ATOM 1438 C C . SER A 1 182 ? -7.685 -11.556 28.221 1.00 43.03 182 SER A C 1
ATOM 1440 O O . SER A 1 182 ? -7.141 -12.488 28.814 1.00 43.03 182 SER A O 1
ATOM 1442 N N . SER A 1 183 ? -8.038 -11.672 26.937 1.00 41.12 183 SER A N 1
ATOM 1443 C CA . SER A 1 183 ? -7.659 -12.813 26.083 1.00 41.12 183 SER A CA 1
ATOM 1444 C C . SER A 1 183 ? -6.270 -12.673 25.430 1.00 41.12 183 SER A C 1
ATOM 1446 O O . SER A 1 183 ? -5.829 -13.578 24.720 1.00 41.12 183 SER A O 1
ATOM 1448 N N . LEU A 1 184 ? -5.530 -11.593 25.714 1.00 36.09 184 LEU A N 1
ATOM 1449 C CA . LEU A 1 184 ? -4.108 -11.445 25.381 1.00 36.09 184 LEU A CA 1
ATOM 1450 C C . LEU A 1 184 ? -3.291 -11.301 26.678 1.00 36.09 184 LEU A C 1
ATOM 1452 O O . LEU A 1 184 ? -3.560 -10.394 27.467 1.00 36.09 184 LEU A O 1
ATOM 1456 N N . PRO A 1 185 ? -2.324 -12.197 26.956 1.00 41.31 185 PRO A N 1
ATOM 1457 C CA . PRO A 1 185 ? -1.672 -12.238 28.251 1.00 41.31 185 PRO A CA 1
ATOM 1458 C C . PRO A 1 185 ? -0.501 -11.248 28.329 1.00 41.31 185 PRO A C 1
ATOM 1460 O O . PRO A 1 185 ? 0.133 -10.909 27.332 1.00 41.31 185 PRO A O 1
ATOM 1463 N N . ILE A 1 186 ? -0.130 -10.967 29.581 1.00 40.47 186 ILE A N 1
ATOM 1464 C CA . ILE A 1 186 ? 1.120 -10.359 30.059 1.00 40.47 186 ILE A CA 1
ATOM 1465 C C . ILE A 1 186 ? 1.101 -8.817 30.089 1.00 40.47 186 ILE A C 1
ATOM 1467 O O . ILE A 1 186 ? 0.905 -8.145 29.089 1.00 40.47 186 ILE A O 1
ATOM 1471 N N . ILE A 1 187 ? 1.424 -8.276 31.272 1.00 40.56 187 ILE A N 1
ATOM 1472 C CA . ILE A 1 187 ? 1.569 -6.856 31.652 1.00 40.56 187 ILE A CA 1
ATOM 1473 C C . ILE A 1 187 ? 0.273 -6.197 32.161 1.00 40.56 187 ILE A C 1
ATOM 1475 O O . ILE A 1 187 ? -0.267 -5.340 31.485 1.00 40.56 187 ILE A O 1
ATOM 1479 N N . GLN A 1 188 ? -0.180 -6.520 33.385 1.00 37.25 188 GLN A N 1
ATOM 1480 C CA . GLN A 1 188 ? -0.846 -5.540 34.285 1.00 37.25 188 GLN A CA 1
ATOM 1481 C C . GLN A 1 188 ? -0.996 -5.977 35.762 1.00 37.25 188 GLN A C 1
ATOM 1483 O O . GLN A 1 188 ? -1.515 -5.210 36.563 1.00 37.25 188 GLN A O 1
ATOM 1488 N N . VAL A 1 189 ? -0.473 -7.132 36.199 1.00 40.44 189 VAL A N 1
ATOM 1489 C CA . VAL A 1 189 ? -0.589 -7.533 37.625 1.00 40.44 189 VAL A CA 1
ATOM 1490 C C . VAL A 1 189 ? 0.508 -6.930 38.529 1.00 40.44 189 VAL A C 1
ATOM 1492 O O . VAL A 1 189 ? 0.370 -6.919 39.745 1.00 40.44 189 VAL A O 1
ATOM 1495 N N . SER A 1 190 ? 1.579 -6.339 37.983 1.00 36.28 190 SER A N 1
ATOM 1496 C CA . SER A 1 190 ? 2.716 -5.904 38.819 1.00 36.28 190 SER A CA 1
ATOM 1497 C C . SER A 1 190 ? 2.578 -4.522 39.484 1.00 36.28 190 SER A C 1
ATOM 1499 O O . SER A 1 190 ? 3.440 -4.174 40.287 1.00 36.28 190 SER A O 1
ATOM 1501 N N . PHE A 1 191 ? 1.551 -3.718 39.175 1.00 41.84 191 PHE A N 1
ATOM 1502 C CA . PHE A 1 191 ? 1.488 -2.323 39.651 1.00 41.84 191 PHE A CA 1
ATOM 1503 C C . PHE A 1 191 ? 0.490 -2.041 40.782 1.00 41.84 191 PHE A C 1
ATOM 1505 O O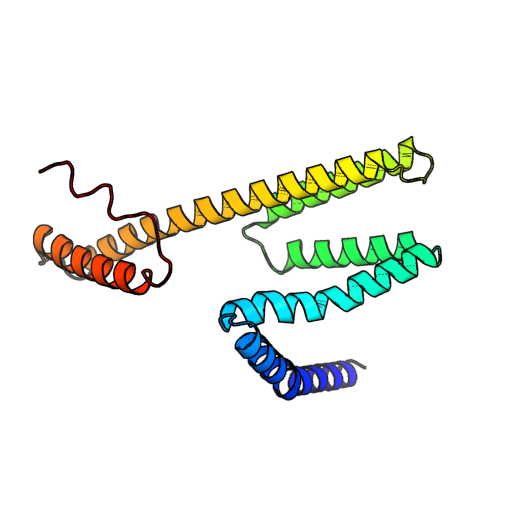 . PHE A 1 191 ? 0.562 -0.963 41.366 1.00 41.84 191 PHE A O 1
ATOM 1512 N N . TYR A 1 192 ? -0.387 -2.985 41.143 1.00 34.47 192 TYR A N 1
ATOM 1513 C CA . TYR A 1 192 ? -1.396 -2.750 42.190 1.00 34.47 192 TYR A CA 1
ATOM 1514 C C . TYR A 1 192 ? -1.069 -3.358 43.562 1.00 34.47 192 TYR A C 1
ATOM 1516 O O . TYR A 1 192 ? -1.643 -2.932 44.558 1.00 34.47 192 TYR A O 1
ATOM 1524 N N . THR A 1 193 ? -0.107 -4.278 43.658 1.00 39.97 193 THR A N 1
ATOM 1525 C CA . THR A 1 193 ? 0.206 -4.966 44.928 1.00 39.97 193 THR A CA 1
ATOM 1526 C C . THR A 1 193 ? 1.259 -4.254 45.788 1.00 39.97 193 THR A C 1
ATOM 1528 O O . THR A 1 193 ? 1.593 -4.757 46.851 1.00 39.97 193 THR A O 1
ATOM 1531 N N . ASN A 1 194 ? 1.804 -3.105 45.362 1.00 33.69 194 ASN A N 1
ATOM 1532 C CA . ASN A 1 194 ? 2.936 -2.458 46.054 1.00 33.69 194 ASN A CA 1
ATOM 1533 C C . ASN A 1 194 ? 2.648 -1.036 46.581 1.00 33.69 194 ASN A C 1
ATOM 1535 O O . ASN A 1 194 ? 3.561 -0.229 46.749 1.00 33.69 194 ASN A O 1
ATOM 1539 N N . ARG A 1 195 ? 1.370 -0.707 46.815 1.00 40.03 195 ARG A N 1
ATOM 1540 C CA . ARG A 1 195 ? 0.944 0.504 47.547 1.00 40.03 195 ARG A CA 1
ATOM 1541 C C . ARG A 1 195 ? -0.289 0.250 48.427 1.00 40.03 195 ARG A C 1
ATOM 1543 O O . ARG A 1 195 ? -1.245 1.023 48.407 1.00 40.03 195 ARG A O 1
ATOM 1550 N N . LEU A 1 196 ? -0.240 -0.832 49.197 1.00 40.78 196 LEU A N 1
ATOM 1551 C CA . LEU A 1 196 ? -0.969 -0.951 50.461 1.00 40.78 196 LEU A CA 1
ATOM 1552 C C . LEU A 1 196 ? 0.058 -1.071 51.583 1.00 40.78 196 LEU A C 1
ATOM 1554 O O . LEU A 1 196 ? 1.050 -1.800 51.363 1.00 40.78 196 LEU A O 1
#

Radius of gyration: 24.78 Å; chains: 1; bounding box: 53×40×72 Å

Sequence (196 aa):
MVVWLMFLFSFIGIVASDFFCPNLSNLSNRLGLNKNLTGVTFLGFGNGAPDVLSTFVAMRSGTGSLAIGELIGAASFIVTVVDKRSFTRDLGFFTLAILLIIIIIIITNGRILSWEANILMILYMIYVITVGLGTWYNHHRQSKIKFIQRVRTKFLDEPTISPQKLTYNFLDELIVELKDESSLPIIQVSFYTNRL

pLDDT: mean 76.91, std 14.92, range [33.69, 95.75]